Protein AF-A0A644V8X3-F1 (afdb_monomer_lite)

Secondary structure (DSSP, 8-state):
--HHHH--HHHHHHHHHHHHH---HHHHHHHHGGGGSS--SS-THHHHHHTT-SSHHHHHHHHHHHTTS--HHHHHHHHHHHHHT-HHHHHHHHHHH--GGGHHHHHHHHHT-S-B-HHHHHHHHHHHHHS--TT-HHHHHHHHHSB--HHHHHHHHHHHHHTT---HHHHHHHTT-SSHHHHHHHHHHHHHHT---

pLDDT: mean 94.87, std 5.74, range [56.19, 98.69]

Sequence (197 aa):
MKFAREASKEELIDLAKYIKTENNDYVKTHLLRIFRRVDYPLDIEYLMNLAHSNNHELREAAIEALGRFKDEQIHDLAMELLEAGDTDSGLTLLKENWKKSDDPLIRKVVTKSQRVPHYLQMDLRDIYSKHRSSACGEVIMHAYRNGECSFCRSEIVSAMGKNGVLTYEILLECQYDSYDETRKYANKSIKRRGLNQ

Foldseek 3Di:
DVCLVPPDLVRLQVLLVVLVVDPDLVVSLVSLLSLLRPANSDDLVVLVVQCPDPPPSSVQSSLSNQLVDADVVLLVVLVVCLVVLVLLSSLSNCLRHPDLVCLVSNLVNQLVDQAQEPSNLVSLLSNLVVDADLSCLNNLVSCLPRYDDLVSNLSSLVSCVVNVNNDLVNLVVQCPRPDPSSVVVSVVVCVVVVVDD

Organism: NCBI:txid1076179

InterPro domains:
  IPR011989 Armadillo-like helical [G3DSA:1.25.10.10] (2-196)
  IPR016024 Armadillo-type fold [SSF48371] (9-193)

Radius of gyration: 19.03 Å; chains: 1; bounding box: 42×36×55 Å

Structure (mmCIF, N/CA/C/O backbone):
data_AF-A0A644V8X3-F1
#
_entry.id   AF-A0A644V8X3-F1
#
loop_
_atom_site.group_PDB
_atom_site.id
_atom_site.type_symbol
_atom_site.label_atom_id
_atom_site.label_alt_id
_atom_site.label_comp_id
_atom_site.label_asym_id
_atom_site.label_entity_id
_atom_site.label_seq_id
_atom_site.pdbx_PDB_ins_code
_atom_site.Cartn_x
_atom_site.Cartn_y
_atom_site.Cartn_z
_atom_site.occupancy
_atom_site.B_iso_or_equiv
_atom_site.auth_seq_id
_atom_site.auth_comp_id
_atom_site.auth_asym_id
_atom_site.auth_atom_id
_atom_site.pdbx_PDB_model_num
ATOM 1 N N . MET A 1 1 ? 17.159 10.399 1.568 1.00 61.97 1 MET A N 1
ATOM 2 C CA . MET A 1 1 ? 17.082 10.848 0.161 1.00 61.97 1 MET A CA 1
ATOM 3 C C . MET A 1 1 ? 16.638 12.300 0.117 1.00 61.97 1 MET A C 1
ATOM 5 O O . MET A 1 1 ? 15.443 12.562 0.165 1.00 61.97 1 MET A O 1
ATOM 9 N N . LYS A 1 2 ? 17.614 13.215 0.121 1.00 83.75 2 LYS A N 1
ATOM 10 C CA . LYS A 1 2 ? 17.430 14.671 0.025 1.00 83.75 2 LYS A CA 1
ATOM 11 C C . LYS A 1 2 ? 16.968 15.078 -1.384 1.00 83.75 2 LYS A C 1
ATOM 13 O O . LYS A 1 2 ? 15.986 15.790 -1.508 1.00 83.75 2 LYS A O 1
ATOM 18 N N . PHE A 1 3 ? 17.564 14.455 -2.407 1.00 85.12 3 PHE A N 1
ATOM 19 C CA . PHE A 1 3 ? 17.250 14.663 -3.825 1.00 85.12 3 PHE A CA 1
ATOM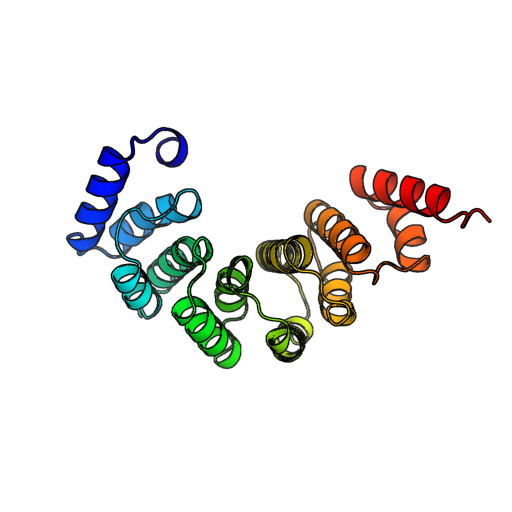 20 C C . PHE A 1 3 ? 15.751 14.602 -4.146 1.00 85.12 3 PHE A C 1
ATOM 22 O O . PHE A 1 3 ? 15.209 15.565 -4.659 1.00 85.12 3 PHE A O 1
ATOM 29 N N . ALA A 1 4 ? 15.047 13.538 -3.738 1.00 82.88 4 ALA A N 1
ATOM 30 C CA . ALA A 1 4 ? 13.609 13.400 -3.994 1.00 82.88 4 ALA A CA 1
ATOM 31 C C . ALA A 1 4 ? 12.767 14.599 -3.511 1.00 82.88 4 ALA A C 1
ATOM 33 O O . ALA A 1 4 ? 11.682 14.812 -4.017 1.00 82.88 4 ALA A O 1
ATOM 34 N N . ARG A 1 5 ? 13.218 15.353 -2.500 1.00 83.00 5 ARG A N 1
ATOM 35 C CA . ARG A 1 5 ? 12.464 16.483 -1.931 1.00 83.00 5 ARG A CA 1
ATOM 36 C C . ARG A 1 5 ? 12.838 17.836 -2.529 1.00 83.00 5 ARG A C 1
ATOM 38 O O . ARG A 1 5 ? 12.102 18.791 -2.319 1.00 83.00 5 ARG A O 1
ATOM 45 N N . GLU A 1 6 ? 13.990 17.922 -3.181 1.00 92.44 6 GLU A N 1
ATOM 46 C CA . GLU A 1 6 ? 14.597 19.188 -3.607 1.00 92.44 6 GLU A CA 1
ATOM 47 C C . GLU A 1 6 ? 14.773 19.278 -5.122 1.00 92.44 6 GLU A C 1
ATOM 49 O O . GLU A 1 6 ? 14.928 20.381 -5.634 1.00 92.44 6 GLU A O 1
ATOM 54 N N . ALA A 1 7 ? 14.740 18.141 -5.823 1.00 92.69 7 ALA A N 1
ATOM 55 C CA . ALA A 1 7 ? 14.912 18.090 -7.263 1.00 92.69 7 ALA A CA 1
ATOM 56 C C . ALA A 1 7 ? 13.814 18.882 -7.983 1.00 92.69 7 ALA A C 1
ATOM 58 O O . ALA A 1 7 ? 12.631 18.798 -7.630 1.00 92.69 7 ALA A O 1
ATOM 59 N N . SER A 1 8 ? 14.206 19.622 -9.016 1.00 95.44 8 SER A N 1
ATOM 60 C CA . SER A 1 8 ? 13.268 20.270 -9.923 1.00 95.44 8 SER A CA 1
ATOM 61 C C . SER A 1 8 ? 12.483 19.235 -10.732 1.00 95.44 8 SER A C 1
ATOM 63 O O . SER A 1 8 ? 12.843 18.057 -10.830 1.00 95.44 8 SER A O 1
ATOM 65 N N . LYS A 1 9 ? 11.392 19.678 -11.362 1.00 94.31 9 LYS A N 1
ATOM 66 C CA . LYS A 1 9 ? 10.613 18.817 -12.256 1.00 94.31 9 LYS A CA 1
ATOM 67 C C . LYS A 1 9 ? 11.470 18.319 -13.423 1.00 94.31 9 LYS A C 1
ATOM 69 O O . LYS A 1 9 ? 11.360 17.158 -13.805 1.00 94.31 9 LYS A O 1
ATOM 74 N N . GLU A 1 10 ? 12.325 19.180 -13.965 1.00 96.75 10 GLU A N 1
ATOM 75 C CA . GLU A 1 10 ? 13.249 18.861 -15.050 1.00 96.75 10 GLU A CA 1
ATOM 76 C C . GLU A 1 10 ? 14.267 17.797 -14.615 1.00 96.75 10 GLU A C 1
ATOM 78 O O . GLU A 1 10 ? 14.438 16.804 -15.317 1.00 96.75 10 GLU A O 1
ATOM 83 N N . GLU A 1 11 ? 14.852 17.925 -13.418 1.00 97.25 11 GLU A N 1
ATOM 84 C CA . GLU A 1 11 ? 15.786 16.932 -12.867 1.00 97.25 11 GLU A CA 1
ATOM 85 C C . GLU A 1 11 ? 15.118 15.566 -12.650 1.00 97.25 11 GLU A C 1
ATOM 87 O O . GLU A 1 11 ? 15.717 14.524 -12.925 1.00 97.25 11 GLU A O 1
ATOM 92 N N . LEU A 1 12 ? 13.861 15.547 -12.192 1.00 97.12 12 LEU A N 1
ATOM 93 C CA . LEU A 1 12 ? 13.090 14.309 -12.057 1.00 97.12 12 LEU A CA 1
ATOM 94 C C . LEU A 1 12 ? 12.785 13.676 -13.421 1.00 97.12 12 LEU A C 1
ATOM 96 O O . LEU A 1 12 ? 12.836 12.451 -13.547 1.00 97.12 12 LEU A O 1
ATOM 100 N N . ILE A 1 13 ? 12.476 14.486 -14.440 1.00 97.75 13 ILE A N 1
ATOM 101 C CA . ILE A 1 13 ? 12.258 14.014 -15.815 1.00 97.75 13 ILE A CA 1
ATOM 102 C C . ILE A 1 13 ? 13.542 13.406 -16.380 1.00 97.75 13 ILE A C 1
ATOM 104 O O . ILE A 1 13 ? 13.495 12.325 -16.969 1.00 97.75 13 ILE A O 1
ATOM 108 N N . ASP A 1 14 ? 14.682 14.065 -16.195 1.00 97.69 14 ASP A N 1
ATOM 109 C CA . ASP A 1 14 ? 15.968 13.584 -16.697 1.00 97.69 14 ASP A CA 1
ATOM 110 C C . ASP A 1 14 ? 16.399 12.297 -15.992 1.00 97.69 14 ASP A C 1
ATOM 112 O O . ASP A 1 14 ? 16.810 11.341 -16.653 1.00 97.69 14 ASP A O 1
ATOM 116 N N . LEU A 1 15 ? 16.188 12.206 -14.675 1.00 97.50 15 LEU A N 1
ATOM 117 C CA . LEU A 1 15 ? 16.357 10.962 -13.926 1.00 97.50 15 LEU A CA 1
ATOM 118 C C . LEU A 1 15 ? 15.455 9.847 -14.476 1.00 97.50 15 LEU A C 1
ATOM 120 O O . LEU A 1 15 ? 15.922 8.735 -14.721 1.00 97.50 15 LEU A O 1
ATOM 124 N N . ALA A 1 16 ? 14.167 10.126 -14.688 1.00 97.69 16 ALA A N 1
ATOM 125 C CA . ALA A 1 16 ? 13.218 9.140 -15.195 1.00 97.69 16 ALA A CA 1
ATOM 126 C C . ALA A 1 16 ? 13.597 8.638 -16.598 1.00 97.69 16 ALA A C 1
ATOM 128 O O . ALA A 1 16 ? 13.492 7.439 -16.865 1.00 97.69 16 ALA A O 1
ATOM 129 N N . LYS A 1 17 ? 14.092 9.524 -17.474 1.00 98.00 17 LYS A N 1
ATOM 130 C CA . LYS A 1 17 ? 14.638 9.158 -18.790 1.00 98.00 17 LYS A CA 1
ATOM 131 C C . LYS A 1 17 ? 15.899 8.305 -18.658 1.00 98.00 17 LYS A C 1
ATOM 133 O O . LYS A 1 17 ? 15.993 7.282 -19.329 1.00 98.00 17 LYS A O 1
ATOM 138 N N . TYR A 1 18 ? 16.824 8.682 -17.773 1.00 97.75 18 TYR A N 1
ATOM 139 C CA . TYR A 1 18 ? 18.056 7.928 -17.534 1.00 97.75 18 TYR A CA 1
ATOM 140 C C . TYR A 1 18 ? 17.764 6.489 -17.079 1.00 97.75 18 TYR A C 1
ATOM 142 O O . TYR A 1 18 ? 18.347 5.541 -17.602 1.00 97.75 18 TYR A O 1
ATOM 150 N N . ILE A 1 19 ? 16.795 6.300 -16.176 1.00 97.31 19 ILE A N 1
ATOM 151 C CA . ILE A 1 19 ? 16.368 4.972 -15.699 1.00 97.31 19 ILE A CA 1
ATOM 152 C C . ILE A 1 19 ? 15.919 4.060 -16.852 1.00 97.31 19 ILE A C 1
ATOM 154 O O . ILE A 1 19 ? 16.156 2.854 -16.788 1.00 97.31 19 ILE A O 1
ATOM 158 N N . LYS A 1 20 ? 15.283 4.602 -17.903 1.00 96.56 20 LYS A N 1
ATOM 159 C CA . LYS A 1 20 ? 14.845 3.813 -19.072 1.00 96.56 20 LYS A CA 1
ATOM 160 C C . LYS A 1 20 ? 16.012 3.295 -19.913 1.00 96.56 20 LYS A C 1
ATOM 162 O O . LYS A 1 20 ? 15.863 2.282 -20.586 1.00 96.56 20 LYS A O 1
ATOM 167 N N . THR A 1 21 ? 17.147 3.989 -19.885 1.00 96.00 21 THR A N 1
ATOM 168 C CA . THR A 1 21 ? 18.363 3.615 -20.623 1.00 96.00 21 THR A CA 1
ATOM 169 C C . THR A 1 21 ? 19.377 2.842 -19.778 1.00 96.00 21 THR A C 1
ATOM 171 O O . THR A 1 21 ? 20.329 2.289 -20.322 1.00 96.00 21 THR A O 1
ATOM 174 N N . GLU A 1 22 ? 19.190 2.801 -18.457 1.00 97.12 22 GLU A N 1
ATOM 175 C CA . GLU A 1 22 ? 20.038 2.044 -17.539 1.00 97.12 22 GLU A CA 1
ATOM 176 C C . GLU A 1 22 ? 19.795 0.535 -17.702 1.00 97.12 22 GLU A C 1
ATOM 178 O O . GLU A 1 22 ? 18.661 0.059 -17.638 1.00 97.12 22 GLU A O 1
ATOM 183 N N . ASN A 1 23 ? 20.866 -0.235 -17.884 1.00 95.12 23 ASN A N 1
ATOM 184 C CA . ASN A 1 23 ? 20.790 -1.685 -18.089 1.00 95.12 23 ASN A CA 1
ATOM 185 C C . ASN A 1 23 ? 21.134 -2.475 -16.824 1.00 95.12 23 ASN A C 1
ATOM 187 O O . ASN A 1 23 ? 20.801 -3.653 -16.725 1.00 95.12 23 ASN A O 1
ATOM 191 N N . ASN A 1 24 ? 21.791 -1.847 -15.851 1.00 97.12 24 ASN A N 1
ATOM 192 C CA . ASN A 1 24 ? 22.093 -2.476 -14.581 1.00 97.12 24 ASN A CA 1
ATOM 193 C C . ASN A 1 24 ? 20.881 -2.375 -13.645 1.00 97.12 24 ASN A C 1
ATOM 195 O O . ASN A 1 24 ? 20.580 -1.302 -13.119 1.00 97.12 24 ASN A O 1
ATOM 199 N N . ASP A 1 25 ? 20.216 -3.503 -13.397 1.00 96.62 25 ASP A N 1
ATOM 200 C CA . ASP A 1 25 ? 19.044 -3.556 -12.521 1.00 96.62 25 ASP A CA 1
ATOM 201 C C . ASP A 1 25 ? 19.316 -3.025 -11.113 1.00 96.62 25 ASP A C 1
ATOM 203 O O . ASP A 1 25 ? 18.466 -2.346 -10.550 1.00 96.62 25 ASP A O 1
ATOM 207 N N . TYR A 1 26 ? 20.500 -3.270 -10.544 1.00 97.06 26 TYR A N 1
ATOM 208 C CA . TYR A 1 26 ? 20.842 -2.743 -9.224 1.00 97.06 26 TYR A CA 1
ATOM 209 C C . TYR A 1 26 ? 20.835 -1.211 -9.232 1.00 97.06 26 TYR A C 1
ATOM 211 O O . TYR A 1 26 ? 20.217 -0.588 -8.365 1.00 97.06 26 TYR A O 1
ATOM 219 N N . VAL A 1 27 ? 21.468 -0.586 -10.230 1.00 97.56 27 VAL A N 1
ATOM 220 C CA . VAL A 1 27 ? 21.469 0.880 -10.373 1.00 97.56 27 VAL A CA 1
ATOM 221 C C . VAL A 1 27 ? 20.046 1.382 -10.615 1.00 97.56 27 VAL A C 1
ATOM 223 O O . VAL A 1 27 ? 19.585 2.290 -9.922 1.00 97.56 27 VAL A O 1
ATOM 226 N N . LYS A 1 28 ? 19.315 0.734 -11.526 1.00 97.12 28 LYS A N 1
ATOM 227 C CA . LYS A 1 28 ? 17.924 1.056 -11.859 1.00 97.12 28 LYS A CA 1
ATOM 228 C C . LYS A 1 28 ? 17.022 1.044 -10.625 1.00 97.12 28 LYS A C 1
ATOM 230 O O . LYS A 1 28 ? 16.330 2.029 -10.387 1.00 97.12 28 LYS A O 1
ATOM 235 N N . THR A 1 29 ? 17.090 0.001 -9.800 1.00 97.62 29 THR A N 1
ATOM 236 C CA . THR A 1 29 ? 16.353 -0.122 -8.533 1.00 97.62 29 THR A CA 1
ATOM 237 C C . THR A 1 29 ? 16.626 1.056 -7.602 1.00 97.62 29 THR A C 1
ATOM 239 O O . THR A 1 29 ? 15.700 1.663 -7.062 1.00 97.62 29 THR A O 1
ATOM 242 N N . HIS A 1 30 ? 17.897 1.421 -7.414 1.00 96.25 30 HIS A N 1
ATOM 243 C CA . HIS A 1 30 ? 18.276 2.501 -6.499 1.00 96.25 30 HIS A CA 1
ATOM 244 C C . HIS A 1 30 ? 17.772 3.867 -6.964 1.00 96.25 30 HIS A C 1
ATOM 246 O O . HIS A 1 30 ? 17.325 4.670 -6.140 1.00 96.25 30 HIS A O 1
ATOM 252 N N . LEU A 1 31 ? 17.817 4.112 -8.271 1.00 96.62 31 LEU A N 1
ATOM 253 C CA . LEU A 1 31 ? 17.273 5.321 -8.875 1.00 96.62 31 LEU A CA 1
ATOM 254 C C . LEU A 1 31 ? 15.743 5.336 -8.794 1.00 96.62 31 LEU A C 1
ATOM 256 O O . LEU A 1 31 ? 15.158 6.354 -8.434 1.00 96.62 31 LEU A O 1
ATOM 260 N N . LEU A 1 32 ? 15.091 4.198 -9.039 1.00 96.88 32 LEU A N 1
ATOM 261 C CA . LEU A 1 32 ? 13.636 4.087 -9.029 1.00 96.88 32 LEU A CA 1
ATOM 262 C C . LEU A 1 32 ? 13.033 4.319 -7.635 1.00 96.88 32 LEU A C 1
ATOM 264 O O . LEU A 1 32 ? 12.011 4.990 -7.513 1.00 96.88 32 LEU A O 1
ATOM 268 N N . ARG A 1 33 ? 13.726 3.900 -6.564 1.00 95.88 33 ARG A N 1
ATOM 269 C CA . ARG A 1 33 ? 13.345 4.158 -5.156 1.00 95.88 33 ARG A CA 1
ATOM 270 C C . ARG A 1 33 ? 13.215 5.646 -4.797 1.00 95.88 33 ARG A C 1
ATOM 272 O O . ARG A 1 33 ? 12.677 5.973 -3.736 1.00 95.88 33 ARG A O 1
ATOM 279 N N . ILE A 1 34 ? 13.697 6.568 -5.633 1.00 96.12 34 ILE A N 1
ATOM 280 C CA . ILE A 1 34 ? 13.434 8.009 -5.483 1.00 96.12 34 ILE A CA 1
ATOM 281 C C . ILE A 1 34 ? 11.930 8.285 -5.627 1.00 96.12 34 ILE A C 1
ATOM 283 O O . ILE A 1 34 ? 11.361 9.028 -4.820 1.00 96.12 34 ILE A O 1
ATOM 287 N N . PHE A 1 35 ? 11.273 7.607 -6.569 1.00 96.75 35 PHE A N 1
ATOM 288 C CA . PHE A 1 35 ? 9.867 7.800 -6.921 1.00 96.75 35 PHE A CA 1
ATOM 289 C C . PHE A 1 35 ? 8.873 7.154 -5.951 1.00 96.75 35 PHE A C 1
ATOM 291 O O . PHE A 1 35 ? 7.674 7.342 -6.085 1.00 96.75 35 PHE A O 1
ATOM 298 N N . ARG A 1 36 ? 9.326 6.504 -4.872 1.00 92.88 36 ARG A N 1
ATOM 299 C CA . ARG A 1 36 ? 8.423 6.171 -3.750 1.00 92.88 36 ARG A CA 1
ATOM 300 C C . ARG A 1 36 ? 7.942 7.421 -2.994 1.00 92.88 36 ARG A C 1
ATOM 302 O O . ARG A 1 36 ? 6.963 7.383 -2.251 1.00 92.88 36 ARG A O 1
ATOM 309 N N . ARG A 1 37 ? 8.673 8.541 -3.108 1.00 91.88 37 ARG A N 1
ATOM 310 C CA . ARG A 1 37 ? 8.410 9.791 -2.361 1.00 91.88 37 ARG A CA 1
ATOM 311 C C . ARG A 1 37 ? 7.864 10.925 -3.219 1.00 91.88 37 ARG A C 1
ATOM 313 O O . ARG A 1 37 ? 7.317 11.868 -2.654 1.00 91.88 37 ARG A O 1
ATOM 320 N N . VAL A 1 38 ? 8.038 10.835 -4.529 1.00 94.94 38 VAL A N 1
ATOM 321 C CA . VAL A 1 38 ? 7.604 11.824 -5.515 1.00 94.94 38 VAL A CA 1
ATOM 322 C C . VAL A 1 38 ? 7.069 11.110 -6.733 1.00 94.94 38 VAL A C 1
ATOM 324 O O . VAL A 1 38 ? 7.510 10.007 -7.034 1.00 94.94 38 VAL A O 1
ATOM 327 N N . ASP A 1 39 ? 6.124 11.734 -7.418 1.00 95.31 39 ASP A N 1
ATOM 328 C CA . ASP A 1 39 ? 5.467 11.103 -8.554 1.00 95.31 39 ASP A CA 1
ATOM 329 C C . ASP A 1 39 ? 6.468 10.910 -9.697 1.00 95.31 39 ASP A C 1
ATOM 331 O O . ASP A 1 39 ? 7.273 11.795 -10.005 1.00 95.31 39 ASP A O 1
ATOM 335 N N . TYR A 1 40 ? 6.433 9.728 -10.309 1.00 96.69 40 TYR A N 1
ATOM 336 C CA . TYR A 1 40 ? 7.172 9.450 -11.532 1.00 96.69 40 TYR A CA 1
ATOM 337 C C . TYR A 1 40 ? 6.674 10.380 -12.653 1.00 96.69 40 TYR A C 1
ATOM 339 O O . TYR A 1 40 ? 5.483 10.390 -12.950 1.00 96.69 40 TYR A O 1
ATOM 347 N N . PRO A 1 41 ? 7.541 11.205 -13.263 1.00 96.56 41 PRO A N 1
ATOM 348 C CA . PRO A 1 41 ? 7.099 12.306 -14.118 1.00 96.56 41 PRO A CA 1
ATOM 349 C C . PRO A 1 41 ? 6.840 11.893 -15.573 1.00 96.56 41 PRO A C 1
ATOM 351 O O . PRO A 1 41 ? 6.534 12.753 -16.399 1.00 96.56 41 PRO A O 1
ATOM 354 N N . LEU A 1 42 ? 7.017 10.611 -15.902 1.00 96.38 42 LEU A N 1
ATOM 355 C CA . LEU A 1 42 ? 6.714 10.040 -17.213 1.00 96.38 42 LEU A CA 1
ATOM 356 C C . LEU A 1 42 ? 5.502 9.105 -17.106 1.00 96.38 42 LEU A C 1
ATOM 358 O O . LEU A 1 42 ? 4.955 8.900 -16.027 1.00 96.38 42 LEU A O 1
ATOM 362 N N . ASP A 1 43 ? 5.106 8.533 -18.238 1.00 94.31 43 ASP A N 1
ATOM 363 C CA . ASP A 1 43 ? 4.024 7.555 -18.302 1.00 94.31 43 ASP A CA 1
ATOM 364 C C . ASP A 1 43 ? 4.308 6.290 -17.460 1.00 94.31 43 ASP A C 1
ATOM 366 O O . ASP A 1 43 ? 5.455 5.830 -17.367 1.00 94.31 43 ASP A O 1
ATOM 370 N N . ILE A 1 44 ? 3.257 5.738 -16.844 1.00 96.31 44 ILE A N 1
ATOM 371 C CA . ILE A 1 44 ? 3.343 4.610 -15.908 1.00 96.31 44 ILE A CA 1
ATOM 372 C C . ILE A 1 44 ? 3.584 3.258 -16.591 1.00 96.31 44 ILE A C 1
ATOM 374 O O . ILE A 1 44 ? 4.005 2.327 -15.911 1.00 96.31 44 ILE A O 1
ATOM 378 N N . GLU A 1 45 ? 3.396 3.122 -17.906 1.00 97.00 45 GLU A N 1
ATOM 379 C CA . GLU A 1 45 ? 3.547 1.857 -18.642 1.00 97.00 45 GLU A CA 1
ATOM 380 C C . GLU A 1 45 ? 4.950 1.256 -18.467 1.00 97.00 45 GLU A C 1
ATOM 382 O O . GLU A 1 45 ? 5.126 0.044 -18.326 1.00 97.00 45 GLU A O 1
ATOM 387 N N . TYR A 1 46 ? 5.982 2.102 -18.392 1.00 96.81 46 TYR A N 1
ATOM 388 C CA . TYR A 1 46 ? 7.333 1.628 -18.092 1.00 96.81 46 TYR A CA 1
ATOM 389 C C . TYR A 1 46 ? 7.426 1.011 -16.689 1.00 96.81 46 TYR A C 1
ATOM 391 O O . TYR A 1 46 ? 8.057 -0.030 -16.518 1.00 96.81 46 TYR A O 1
ATOM 399 N N . LEU A 1 47 ? 6.772 1.614 -15.693 1.00 98.25 47 LEU A N 1
ATOM 400 C CA . LEU A 1 47 ? 6.723 1.072 -14.336 1.00 98.25 47 LEU A CA 1
ATOM 401 C C . LEU A 1 47 ? 5.894 -0.213 -14.272 1.00 98.25 47 LEU A C 1
ATOM 403 O O . LEU A 1 47 ? 6.319 -1.157 -13.613 1.00 98.25 47 LEU A O 1
ATOM 407 N N . MET A 1 48 ? 4.769 -0.278 -14.990 1.00 98.25 48 MET A N 1
ATOM 408 C CA . MET A 1 48 ? 3.939 -1.483 -15.100 1.00 98.25 48 MET A CA 1
ATOM 409 C C . MET A 1 48 ? 4.749 -2.663 -15.643 1.00 98.25 48 MET A C 1
ATOM 411 O O . MET A 1 48 ? 4.699 -3.760 -15.093 1.00 98.25 48 MET A O 1
ATOM 415 N N . ASN A 1 49 ? 5.582 -2.436 -16.661 1.00 97.25 49 ASN A N 1
ATOM 416 C CA . ASN A 1 49 ? 6.490 -3.465 -17.169 1.00 97.25 49 ASN A CA 1
ATOM 417 C C . ASN A 1 49 ? 7.523 -3.902 -16.116 1.00 97.25 49 ASN A C 1
ATOM 419 O O . ASN A 1 49 ? 7.768 -5.095 -15.938 1.00 97.25 49 ASN A O 1
ATOM 423 N N . LEU A 1 50 ? 8.113 -2.955 -15.379 1.00 97.75 50 LEU A N 1
ATOM 424 C CA . LEU A 1 50 ? 9.073 -3.272 -14.316 1.00 97.75 50 LEU A CA 1
ATOM 425 C C . LEU A 1 50 ? 8.436 -3.997 -13.123 1.00 97.75 50 LEU A C 1
ATOM 427 O O . LEU A 1 50 ? 9.114 -4.798 -12.479 1.00 97.75 50 LEU A O 1
ATOM 431 N N . ALA A 1 51 ? 7.147 -3.780 -12.859 1.00 97.88 51 ALA A N 1
ATOM 432 C CA . ALA A 1 51 ? 6.399 -4.499 -11.831 1.00 97.88 51 ALA A CA 1
ATOM 433 C C . ALA A 1 51 ? 6.236 -6.004 -12.137 1.00 97.88 51 ALA A C 1
ATOM 435 O O . ALA A 1 51 ? 5.916 -6.777 -11.242 1.00 97.88 51 ALA A O 1
ATOM 436 N N . HIS A 1 52 ? 6.544 -6.444 -13.360 1.00 96.31 52 HIS A N 1
ATOM 437 C CA . HIS A 1 52 ? 6.608 -7.860 -13.743 1.00 96.31 52 HIS A CA 1
ATOM 438 C C . HIS A 1 52 ? 8.049 -8.388 -13.837 1.00 96.31 52 HIS A C 1
ATOM 440 O O . HIS A 1 52 ? 8.288 -9.489 -14.332 1.00 96.31 52 HIS A O 1
ATOM 446 N N . SER A 1 53 ? 9.042 -7.614 -13.386 1.00 96.44 53 SER A N 1
ATOM 447 C CA . SER A 1 53 ? 10.440 -8.039 -13.431 1.00 96.44 53 SER A CA 1
ATOM 448 C C . SER A 1 53 ? 10.684 -9.285 -12.576 1.00 96.44 53 SER A C 1
ATOM 450 O O . SER A 1 53 ? 10.199 -9.399 -11.448 1.00 96.44 53 SER A O 1
ATOM 452 N N . ASN A 1 54 ? 11.529 -10.189 -13.081 1.00 95.19 54 ASN A N 1
ATOM 453 C CA . ASN A 1 54 ? 12.053 -11.320 -12.309 1.00 95.19 54 ASN A CA 1
ATOM 454 C C . ASN A 1 54 ? 13.003 -10.868 -11.187 1.00 95.19 54 ASN A C 1
ATOM 456 O O . ASN A 1 54 ? 13.232 -11.607 -10.230 1.00 95.19 54 ASN A O 1
ATOM 460 N N . ASN A 1 55 ? 13.547 -9.652 -11.282 1.00 96.88 55 ASN A N 1
ATOM 461 C CA . ASN A 1 55 ? 14.335 -9.054 -10.218 1.00 96.88 55 ASN A CA 1
ATOM 462 C C . ASN A 1 55 ? 13.401 -8.488 -9.140 1.00 96.88 55 ASN A C 1
ATOM 464 O O . ASN A 1 55 ? 12.738 -7.474 -9.354 1.00 96.88 55 ASN A O 1
ATOM 468 N N . HIS A 1 56 ? 13.378 -9.150 -7.981 1.00 95.88 56 HIS A N 1
ATOM 469 C CA . HIS A 1 56 ? 12.507 -8.805 -6.857 1.00 95.88 56 HIS A CA 1
ATOM 470 C C . HIS A 1 56 ? 12.639 -7.343 -6.427 1.00 95.88 56 HIS A C 1
ATOM 472 O O . HIS A 1 56 ? 11.635 -6.649 -6.327 1.00 95.88 56 HIS A O 1
ATOM 478 N N . GLU A 1 57 ? 13.863 -6.845 -6.227 1.00 97.00 57 GLU A N 1
ATOM 479 C CA . GLU A 1 57 ? 14.048 -5.477 -5.734 1.00 97.00 57 GLU A CA 1
ATOM 480 C C . GLU A 1 57 ? 13.618 -4.425 -6.762 1.00 97.00 57 GLU A C 1
ATOM 482 O O . GLU A 1 57 ? 13.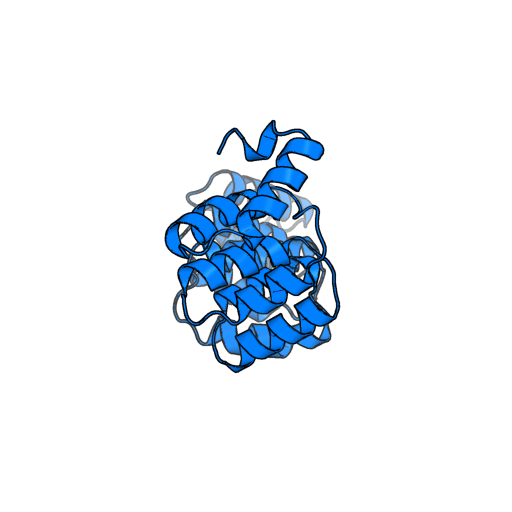121 -3.360 -6.396 1.00 97.00 57 GLU A O 1
ATOM 487 N N . LEU A 1 58 ? 13.823 -4.712 -8.052 1.00 97.94 58 LEU A N 1
ATOM 488 C CA . LEU A 1 58 ? 13.396 -3.825 -9.132 1.00 97.94 58 LEU A CA 1
ATOM 489 C C . LEU A 1 58 ? 11.871 -3.793 -9.245 1.00 97.94 58 LEU A C 1
ATOM 491 O O . LEU A 1 58 ? 11.292 -2.715 -9.385 1.00 97.94 58 LEU A O 1
ATOM 495 N N . ARG A 1 59 ? 11.239 -4.966 -9.138 1.00 98.00 59 ARG A N 1
ATOM 496 C CA . ARG A 1 59 ? 9.786 -5.105 -9.087 1.00 98.00 59 ARG A CA 1
ATOM 497 C C . ARG A 1 59 ? 9.200 -4.325 -7.912 1.00 98.00 59 ARG A C 1
ATOM 499 O O . ARG A 1 59 ? 8.331 -3.488 -8.127 1.00 98.00 59 ARG A O 1
ATOM 506 N N . GLU A 1 60 ? 9.718 -4.522 -6.702 1.00 97.06 60 GLU A N 1
ATOM 507 C CA . GLU A 1 60 ? 9.282 -3.778 -5.514 1.00 97.06 60 GLU A CA 1
ATOM 508 C C . GLU A 1 60 ? 9.440 -2.265 -5.693 1.00 97.06 60 GLU A C 1
ATOM 510 O O . GLU A 1 60 ? 8.516 -1.510 -5.405 1.00 97.06 60 GLU A O 1
ATOM 515 N N . ALA A 1 61 ? 10.579 -1.798 -6.216 1.00 97.62 61 ALA A N 1
ATOM 516 C CA . ALA A 1 61 ? 10.795 -0.370 -6.444 1.00 97.62 61 ALA A CA 1
ATOM 517 C C . ALA A 1 61 ? 9.801 0.224 -7.459 1.00 97.62 61 ALA A C 1
ATOM 519 O O . ALA A 1 61 ? 9.382 1.373 -7.306 1.00 97.62 61 ALA A O 1
ATOM 520 N N . ALA A 1 62 ? 9.408 -0.546 -8.479 1.00 98.38 62 ALA A N 1
ATOM 521 C CA . ALA A 1 62 ? 8.381 -0.139 -9.433 1.00 98.38 62 ALA A CA 1
ATOM 522 C C . ALA A 1 62 ? 6.993 -0.087 -8.782 1.00 98.38 62 ALA A C 1
ATOM 524 O O . ALA A 1 62 ? 6.275 0.893 -8.965 1.00 98.38 62 ALA A O 1
ATOM 525 N N . ILE A 1 63 ? 6.652 -1.086 -7.969 1.00 98.38 63 ILE A N 1
ATOM 526 C CA . ILE A 1 63 ? 5.389 -1.165 -7.224 1.00 98.38 63 ILE A CA 1
ATOM 527 C C . ILE A 1 63 ? 5.266 -0.013 -6.217 1.00 98.38 63 ILE A C 1
ATOM 529 O O . ILE A 1 63 ? 4.230 0.648 -6.160 1.00 98.38 63 ILE A O 1
ATOM 533 N N . GLU A 1 64 ? 6.335 0.313 -5.482 1.00 96.94 64 GLU A N 1
ATOM 534 C CA . GLU A 1 64 ? 6.368 1.473 -4.580 1.00 96.94 64 GLU A CA 1
ATOM 535 C C . GLU A 1 64 ? 6.122 2.799 -5.321 1.00 96.94 64 GLU A C 1
ATOM 537 O O . GLU A 1 64 ? 5.458 3.692 -4.787 1.00 96.94 64 GLU A O 1
ATOM 542 N N . ALA A 1 65 ? 6.664 2.946 -6.535 1.00 97.75 65 ALA A N 1
ATOM 543 C CA . ALA A 1 65 ? 6.450 4.130 -7.364 1.00 97.75 65 ALA A CA 1
ATOM 544 C C . ALA A 1 65 ? 5.017 4.182 -7.926 1.00 97.75 65 ALA A C 1
ATOM 546 O O . ALA A 1 65 ? 4.379 5.234 -7.875 1.00 97.75 65 ALA A O 1
ATOM 547 N N . LEU A 1 66 ? 4.493 3.048 -8.406 1.00 98.38 66 LEU A N 1
ATOM 548 C CA . LEU A 1 66 ? 3.122 2.906 -8.911 1.00 98.38 66 LEU A CA 1
ATOM 549 C C . LEU A 1 66 ? 2.071 3.175 -7.833 1.00 98.38 66 LEU A C 1
ATOM 551 O O . LEU A 1 66 ? 1.069 3.823 -8.114 1.00 98.38 66 LEU A O 1
ATOM 555 N N . GLY A 1 67 ? 2.313 2.762 -6.585 1.00 96.75 67 GLY A N 1
ATOM 556 C CA . GLY A 1 67 ? 1.373 2.922 -5.467 1.00 96.75 67 GLY A CA 1
ATOM 557 C C . GLY A 1 67 ? 1.031 4.372 -5.092 1.00 96.75 67 GLY A C 1
ATOM 558 O O . GLY A 1 67 ? 0.266 4.596 -4.156 1.00 96.75 67 GLY A O 1
ATOM 559 N N . ARG A 1 68 ? 1.603 5.362 -5.789 1.00 95.19 68 ARG A N 1
ATOM 560 C CA . ARG A 1 68 ? 1.277 6.791 -5.674 1.00 95.19 68 ARG A CA 1
ATOM 561 C C . ARG A 1 68 ? 0.215 7.260 -6.668 1.00 95.19 68 ARG A C 1
ATOM 563 O O . ARG A 1 68 ? -0.309 8.361 -6.513 1.00 95.19 68 ARG A O 1
ATOM 570 N N . PHE A 1 69 ? -0.069 6.463 -7.691 1.00 97.06 69 PHE A N 1
ATOM 571 C CA . PHE A 1 69 ? -0.971 6.816 -8.776 1.00 97.06 69 PHE A CA 1
ATOM 572 C C . PHE A 1 69 ? -2.325 6.146 -8.598 1.00 97.06 69 PHE A C 1
ATOM 574 O O . PHE A 1 69 ? -2.420 5.022 -8.102 1.00 97.06 69 PHE A O 1
ATOM 581 N N . LYS A 1 70 ? -3.370 6.844 -9.045 1.00 96.69 70 LYS A N 1
ATOM 582 C CA . LYS A 1 70 ? -4.710 6.287 -9.178 1.00 96.69 70 LYS A CA 1
ATOM 583 C C . LYS A 1 70 ? -4.957 5.918 -10.637 1.00 96.69 70 LYS A C 1
ATOM 585 O O . LYS A 1 70 ? -5.109 6.819 -11.458 1.00 96.69 70 LYS A O 1
ATOM 590 N N . ASP A 1 71 ? -5.006 4.627 -10.933 1.00 97.69 71 ASP A N 1
ATOM 591 C CA . ASP A 1 71 ? -5.223 4.081 -12.272 1.00 97.69 71 ASP A CA 1
ATOM 592 C C . ASP A 1 71 ? -5.868 2.687 -12.186 1.00 97.69 71 ASP A C 1
ATOM 594 O O . ASP A 1 71 ? -5.547 1.894 -11.300 1.00 97.69 71 ASP A O 1
ATOM 598 N N . GLU A 1 72 ? -6.777 2.380 -13.110 1.00 97.94 72 GLU A N 1
ATOM 599 C CA . GLU A 1 72 ? -7.474 1.090 -13.140 1.00 97.94 72 GLU A CA 1
ATOM 600 C C . GLU A 1 72 ? -6.513 -0.077 -13.416 1.00 97.94 72 GLU A C 1
ATOM 602 O O . GLU A 1 72 ? -6.634 -1.122 -12.786 1.00 97.94 72 GLU A O 1
ATOM 607 N N . GLN A 1 73 ? -5.488 0.117 -14.253 1.00 98.12 73 GLN A N 1
ATOM 608 C CA . GLN A 1 73 ? -4.482 -0.917 -14.523 1.00 98.12 73 GLN A CA 1
ATOM 609 C C . GLN A 1 73 ? -3.663 -1.257 -13.270 1.00 98.12 73 GLN A C 1
ATOM 611 O O . GLN A 1 73 ? -3.223 -2.391 -13.090 1.00 98.12 73 GLN A O 1
ATOM 616 N N . ILE A 1 74 ? -3.465 -0.277 -12.382 1.00 98.62 74 ILE A N 1
ATOM 617 C CA . ILE A 1 74 ? -2.779 -0.480 -11.101 1.00 98.62 74 ILE A CA 1
ATOM 618 C C . ILE A 1 74 ? -3.676 -1.255 -10.129 1.00 98.62 74 ILE A C 1
ATOM 620 O O . ILE A 1 74 ? -3.170 -2.070 -9.357 1.00 98.62 74 ILE A O 1
ATOM 624 N N . HIS A 1 75 ? -4.997 -1.033 -10.163 1.00 98.62 75 HIS A N 1
ATOM 625 C CA . HIS A 1 75 ? -5.951 -1.865 -9.419 1.00 98.62 75 HIS A CA 1
ATOM 626 C C . HIS A 1 75 ? -5.915 -3.319 -9.897 1.00 98.62 75 HIS A C 1
ATOM 628 O O . HIS A 1 75 ? -5.791 -4.215 -9.064 1.00 98.62 75 HIS A O 1
ATOM 634 N N . ASP A 1 76 ? -5.945 -3.547 -11.211 1.00 98.44 76 ASP A N 1
ATOM 635 C CA . ASP A 1 76 ? -5.891 -4.893 -11.790 1.00 98.44 76 ASP A CA 1
ATOM 636 C C . ASP A 1 76 ? -4.600 -5.626 -11.388 1.00 98.44 76 ASP A C 1
ATOM 638 O O . ASP A 1 76 ? -4.651 -6.756 -10.897 1.00 98.44 76 ASP A O 1
ATOM 642 N N . LEU A 1 77 ? -3.449 -4.947 -11.479 1.00 98.62 77 LEU A N 1
ATOM 643 C CA . LEU A 1 77 ? -2.165 -5.477 -11.006 1.00 98.62 77 LEU A CA 1
ATOM 644 C C . LEU A 1 77 ? -2.189 -5.786 -9.502 1.00 98.62 77 LEU A C 1
ATOM 646 O O . LEU A 1 77 ? -1.637 -6.792 -9.057 1.00 98.62 77 LEU A O 1
ATOM 650 N N . ALA A 1 78 ? -2.837 -4.944 -8.695 1.00 98.69 78 ALA A N 1
ATOM 651 C CA . ALA A 1 78 ? -2.983 -5.204 -7.269 1.00 98.69 78 ALA A CA 1
ATOM 652 C C . ALA A 1 78 ? -3.762 -6.500 -7.011 1.00 98.69 78 ALA A C 1
ATOM 654 O O . ALA A 1 78 ? -3.360 -7.287 -6.155 1.00 98.69 78 ALA A O 1
ATOM 655 N N . MET A 1 79 ? -4.851 -6.738 -7.750 1.00 98.56 79 MET A N 1
ATOM 656 C CA . MET A 1 79 ? -5.629 -7.975 -7.633 1.00 98.56 79 MET A CA 1
ATOM 657 C C . MET A 1 79 ? -4.797 -9.197 -8.019 1.00 98.56 79 MET A C 1
ATOM 659 O O . MET A 1 79 ? -4.763 -10.158 -7.251 1.00 98.56 79 MET A O 1
ATOM 663 N N . GLU A 1 80 ? -4.074 -9.134 -9.141 1.00 97.94 80 GLU A N 1
ATOM 664 C CA . GLU A 1 80 ? -3.181 -10.210 -9.590 1.00 97.94 80 GLU A CA 1
ATOM 665 C C . GLU A 1 80 ? -2.161 -10.587 -8.503 1.00 97.94 80 GLU A C 1
ATOM 667 O O . GLU A 1 80 ? -2.019 -11.760 -8.149 1.00 97.94 80 GLU A O 1
ATOM 672 N N . LEU A 1 81 ? -1.499 -9.588 -7.912 1.00 98.00 81 LEU A N 1
ATOM 673 C CA . LEU A 1 81 ? -0.501 -9.794 -6.860 1.00 98.00 81 LEU A CA 1
ATOM 674 C C . LEU A 1 81 ? -1.113 -10.420 -5.599 1.00 98.00 81 LEU A C 1
ATOM 676 O O . LEU A 1 81 ? -0.560 -11.377 -5.052 1.00 98.00 81 LEU A O 1
ATOM 680 N N . LEU A 1 82 ? -2.280 -9.938 -5.158 1.00 97.56 82 LEU A N 1
ATOM 681 C CA . LEU A 1 82 ? -2.978 -10.502 -3.998 1.00 97.56 82 LEU A CA 1
ATOM 682 C C . LEU A 1 82 ? -3.404 -11.957 -4.229 1.00 97.56 82 LEU A C 1
ATOM 684 O O . LEU A 1 82 ? -3.299 -12.782 -3.316 1.00 97.56 82 LEU A O 1
ATOM 688 N N . GLU A 1 83 ? -3.872 -12.288 -5.431 1.00 96.50 83 GLU A N 1
ATOM 689 C CA . GLU A 1 83 ? -4.257 -13.651 -5.804 1.00 96.50 83 GLU A CA 1
ATOM 690 C C . GLU A 1 83 ? -3.050 -14.590 -5.903 1.00 96.50 83 GLU A C 1
ATOM 692 O O . GLU A 1 83 ? -3.130 -15.740 -5.458 1.00 96.50 83 GLU A O 1
ATOM 697 N N . ALA A 1 84 ? -1.913 -14.084 -6.387 1.00 95.50 84 ALA A N 1
ATOM 698 C CA . ALA A 1 84 ? -0.633 -14.790 -6.406 1.00 95.50 84 ALA A CA 1
ATOM 699 C C . ALA A 1 84 ? -0.000 -14.951 -5.007 1.00 95.50 84 ALA A C 1
ATOM 701 O O . ALA A 1 84 ? 0.944 -15.725 -4.834 1.00 95.50 84 ALA A O 1
ATOM 702 N N . GLY A 1 85 ? -0.532 -14.262 -3.993 1.00 94.31 85 GLY A N 1
ATOM 703 C CA . GLY A 1 85 ? -0.065 -14.320 -2.608 1.00 94.31 85 GLY A CA 1
ATOM 704 C C . GLY A 1 85 ? 0.979 -13.263 -2.238 1.00 94.31 85 GLY A C 1
ATOM 705 O O . GLY A 1 85 ? 1.427 -13.254 -1.090 1.00 94.31 85 GLY A O 1
ATOM 706 N N . ASP A 1 86 ? 1.318 -12.348 -3.147 1.00 95.06 86 ASP A N 1
ATOM 707 C CA . ASP A 1 86 ? 2.134 -11.164 -2.867 1.00 95.06 86 ASP A CA 1
ATOM 708 C C . ASP A 1 86 ? 1.265 -10.080 -2.205 1.00 95.06 86 ASP A C 1
ATOM 710 O O . ASP A 1 86 ? 0.807 -9.105 -2.808 1.00 95.06 86 ASP A O 1
ATOM 714 N N . THR A 1 87 ? 0.975 -10.323 -0.925 1.00 95.81 87 THR A N 1
ATOM 715 C CA . THR A 1 87 ? 0.068 -9.491 -0.120 1.00 95.81 87 THR A CA 1
ATOM 716 C C . THR A 1 87 ? 0.607 -8.075 0.052 1.00 95.81 87 THR A C 1
ATOM 718 O O . THR A 1 87 ? -0.157 -7.111 0.024 1.00 95.81 87 THR A O 1
ATOM 721 N N . ASP A 1 88 ? 1.920 -7.949 0.212 1.00 94.69 88 ASP A N 1
ATOM 722 C CA . ASP A 1 88 ? 2.577 -6.696 0.564 1.00 94.69 88 ASP A CA 1
ATOM 723 C C . ASP A 1 88 ? 2.547 -5.735 -0.625 1.00 94.69 88 ASP A C 1
ATOM 725 O O . ASP A 1 88 ? 2.062 -4.604 -0.516 1.00 94.69 88 ASP A O 1
ATOM 729 N N . SER A 1 89 ? 2.953 -6.227 -1.796 1.00 96.88 89 SER A N 1
ATOM 730 C CA . SER A 1 89 ? 2.910 -5.458 -3.033 1.00 96.88 89 SER A CA 1
ATOM 731 C C . SER A 1 89 ? 1.482 -5.088 -3.432 1.00 96.88 89 SER A C 1
ATOM 733 O O . SER A 1 89 ? 1.208 -3.929 -3.756 1.00 96.88 89 SER A O 1
ATOM 735 N N . GLY A 1 90 ? 0.550 -6.045 -3.361 1.00 98.00 90 GLY A N 1
ATOM 736 C CA . GLY A 1 90 ? -0.848 -5.802 -3.711 1.00 98.00 90 GLY A CA 1
ATOM 737 C C . GLY A 1 90 ? -1.493 -4.729 -2.829 1.00 98.00 90 GLY A C 1
ATOM 738 O O . GLY A 1 90 ? -2.120 -3.798 -3.337 1.00 98.00 90 GLY A O 1
ATOM 739 N N . LEU A 1 91 ? -1.287 -4.778 -1.508 1.00 97.75 91 LEU A N 1
ATOM 740 C CA . LEU A 1 91 ? -1.830 -3.758 -0.604 1.00 97.75 91 LEU A CA 1
ATOM 741 C C . LEU A 1 91 ? -1.167 -2.390 -0.780 1.00 97.75 91 LEU A C 1
ATOM 743 O O . LEU A 1 91 ? -1.854 -1.370 -0.664 1.00 97.75 91 LEU A O 1
ATOM 747 N N . THR A 1 92 ? 0.122 -2.342 -1.127 1.00 97.56 92 THR A N 1
ATOM 748 C CA . THR A 1 92 ? 0.781 -1.083 -1.488 1.00 97.56 92 THR A CA 1
ATOM 749 C C . THR A 1 92 ? 0.086 -0.402 -2.672 1.00 97.56 92 THR A C 1
ATOM 751 O O . THR A 1 92 ? -0.153 0.806 -2.611 1.00 97.56 92 THR A O 1
ATOM 754 N N . LEU A 1 93 ? -0.311 -1.142 -3.710 1.00 98.31 93 LEU A N 1
ATOM 755 C CA . LEU A 1 93 ? -1.015 -0.562 -4.861 1.00 98.31 93 LEU A CA 1
ATOM 756 C C . LEU A 1 93 ? -2.449 -0.124 -4.525 1.00 98.31 93 LEU A C 1
ATOM 758 O O . LEU A 1 93 ? -2.926 0.895 -5.034 1.00 98.31 93 LEU A O 1
ATOM 762 N N . LEU A 1 94 ? -3.126 -0.826 -3.610 1.00 97.94 94 LEU A N 1
ATOM 763 C CA . LEU A 1 94 ? -4.490 -0.481 -3.198 1.00 97.94 94 LEU A CA 1
ATOM 764 C C . LEU A 1 94 ? -4.604 0.794 -2.358 1.00 97.94 94 LEU A C 1
ATOM 766 O O . LEU A 1 94 ? -5.706 1.325 -2.237 1.00 97.94 94 LEU A O 1
ATOM 770 N N . LYS A 1 95 ? -3.514 1.360 -1.828 1.00 95.31 95 LYS A N 1
ATOM 771 C CA . LYS A 1 95 ? -3.574 2.624 -1.064 1.00 95.31 95 LYS A CA 1
ATOM 772 C C . LYS A 1 95 ? -4.308 3.749 -1.803 1.00 95.31 95 LYS A C 1
ATOM 774 O O . LYS A 1 95 ? -5.084 4.476 -1.179 1.00 95.31 95 LYS A O 1
ATOM 779 N N . GLU A 1 96 ? -4.071 3.882 -3.106 1.00 95.88 96 GLU A N 1
ATOM 780 C CA . GLU A 1 96 ? -4.726 4.880 -3.970 1.00 95.88 96 GLU A CA 1
ATOM 781 C C . GLU A 1 96 ? -5.828 4.281 -4.858 1.00 95.88 96 GLU A C 1
ATOM 783 O O . GLU A 1 96 ? -6.664 5.019 -5.385 1.00 95.88 96 GLU A O 1
ATOM 788 N N . ASN A 1 97 ? -5.865 2.949 -4.983 1.00 97.81 97 ASN A N 1
ATOM 789 C CA . ASN A 1 97 ? -6.692 2.239 -5.964 1.00 97.81 97 ASN A CA 1
ATOM 790 C C . ASN A 1 97 ? -7.778 1.345 -5.358 1.00 97.81 97 ASN A C 1
ATOM 792 O O . ASN A 1 97 ? -8.512 0.703 -6.099 1.00 97.81 97 ASN A O 1
ATOM 796 N N . TRP A 1 98 ? -7.910 1.307 -4.031 1.00 97.75 98 TRP A N 1
ATOM 797 C CA . TRP A 1 98 ? -8.902 0.485 -3.341 1.00 97.75 98 TRP A CA 1
ATOM 798 C C . TRP A 1 98 ? -10.332 0.731 -3.834 1.00 97.75 98 TRP A C 1
ATOM 800 O O . TRP A 1 98 ? -10.786 1.871 -3.991 1.00 97.75 98 TRP A O 1
ATOM 810 N N . LYS A 1 99 ? -11.073 -0.366 -3.975 1.00 96.88 99 LYS A N 1
ATOM 811 C CA . LYS A 1 99 ? -12.515 -0.404 -4.195 1.00 96.88 99 LYS A CA 1
ATOM 812 C C . LYS A 1 99 ? -13.175 -1.181 -3.064 1.00 96.88 99 LYS A C 1
ATOM 814 O O . LYS A 1 99 ? -12.640 -2.141 -2.521 1.00 96.88 99 LYS A O 1
ATOM 819 N N . LYS A 1 100 ? -14.423 -0.826 -2.753 1.00 94.94 100 LYS A N 1
ATOM 820 C CA . LYS A 1 100 ? -15.204 -1.506 -1.704 1.00 94.94 100 LYS A CA 1
ATOM 821 C C . LYS A 1 100 ? -15.367 -3.014 -1.941 1.00 94.94 100 LYS A C 1
ATOM 823 O O . LYS A 1 100 ? -15.513 -3.771 -0.986 1.00 94.94 100 LYS A O 1
ATOM 828 N N . SER A 1 101 ? -15.350 -3.445 -3.200 1.00 95.56 101 SER A N 1
ATOM 829 C CA . SER A 1 101 ? -15.377 -4.855 -3.598 1.00 95.56 101 SER A CA 1
ATOM 830 C C . SER A 1 101 ? -14.154 -5.655 -3.145 1.00 95.56 101 SER A C 1
ATOM 832 O O . SER A 1 101 ? -14.240 -6.878 -3.117 1.00 95.56 101 SER A O 1
ATOM 834 N N . ASP A 1 102 ? -13.054 -4.997 -2.775 1.00 97.12 102 ASP A N 1
ATOM 835 C CA . ASP A 1 102 ? -11.763 -5.643 -2.517 1.00 97.12 102 ASP A CA 1
ATOM 836 C C . ASP A 1 102 ? -11.663 -6.185 -1.083 1.00 97.12 102 ASP A C 1
ATOM 838 O O . ASP A 1 102 ? -10.895 -7.107 -0.806 1.00 97.12 102 ASP A O 1
ATOM 842 N N . ASP A 1 103 ? -12.472 -5.659 -0.156 1.00 96.06 103 ASP A N 1
ATOM 843 C CA . ASP A 1 103 ? -12.424 -6.015 1.269 1.00 96.06 103 ASP A CA 1
ATOM 844 C C . ASP A 1 103 ? -12.502 -7.524 1.562 1.00 96.06 103 ASP A C 1
ATOM 846 O O . ASP A 1 103 ? -11.777 -7.986 2.447 1.00 96.06 103 ASP A O 1
ATOM 850 N N . PRO A 1 104 ? -13.331 -8.339 0.875 1.00 96.19 104 PRO A N 1
ATOM 851 C CA . PRO A 1 104 ? -13.333 -9.784 1.080 1.00 96.19 104 PRO A CA 1
ATOM 852 C C . PRO A 1 104 ? -11.988 -10.446 0.758 1.00 96.19 104 PRO A C 1
ATOM 854 O O . PRO A 1 104 ? -11.579 -11.355 1.485 1.00 96.19 104 PRO A O 1
ATOM 857 N N . LEU A 1 105 ? -11.302 -9.996 -0.299 1.00 97.19 105 LEU A N 1
ATOM 858 C CA . LEU A 1 105 ? -9.989 -10.515 -0.680 1.00 97.19 105 LEU A CA 1
ATOM 859 C C . LEU A 1 105 ? -8.918 -10.033 0.300 1.00 97.19 105 LEU A C 1
ATOM 861 O O . LEU A 1 105 ? -8.178 -10.862 0.825 1.00 97.19 105 LEU A O 1
ATOM 865 N N . ILE A 1 106 ? -8.906 -8.734 0.627 1.00 97.38 106 ILE A N 1
ATOM 866 C CA . ILE A 1 106 ? -8.001 -8.151 1.632 1.00 97.38 106 ILE A CA 1
ATOM 867 C C . ILE A 1 106 ? -8.132 -8.903 2.958 1.00 97.38 106 ILE A C 1
ATOM 869 O O . ILE A 1 106 ? -7.133 -9.306 3.551 1.00 97.38 106 ILE A O 1
ATOM 873 N N . ARG A 1 107 ? -9.366 -9.166 3.407 1.00 96.62 107 ARG A N 1
ATOM 874 C CA . ARG A 1 107 ? -9.611 -9.976 4.602 1.00 96.62 107 ARG A CA 1
ATOM 875 C C . ARG A 1 107 ? -8.962 -11.344 4.484 1.00 96.62 107 ARG A C 1
ATOM 877 O O . ARG A 1 107 ? -8.206 -11.710 5.374 1.00 96.62 107 ARG A O 1
ATOM 884 N N . LYS A 1 108 ? -9.235 -12.078 3.402 1.00 96.06 108 LYS A N 1
ATOM 885 C CA . LYS A 1 108 ? -8.712 -13.434 3.187 1.00 96.06 108 LYS A CA 1
ATOM 886 C C . LYS A 1 108 ? -7.181 -13.485 3.254 1.00 96.06 108 LYS A C 1
ATOM 888 O O . LYS A 1 108 ? -6.644 -14.411 3.857 1.00 96.06 108 LYS A O 1
ATOM 893 N N . VAL A 1 109 ? -6.486 -12.538 2.622 1.00 96.19 109 VAL A N 1
ATOM 894 C CA . VAL A 1 109 ? -5.014 -12.550 2.559 1.00 96.19 109 VAL A CA 1
ATOM 895 C C . VAL A 1 109 ? -4.376 -12.080 3.868 1.00 96.19 109 VAL A C 1
ATOM 897 O O . VAL A 1 109 ? -3.435 -12.710 4.346 1.00 96.19 109 VAL A O 1
ATOM 900 N N . VAL A 1 110 ? -4.932 -11.050 4.516 1.00 95.69 110 VAL A N 1
ATOM 901 C CA . VAL A 1 110 ? -4.372 -10.479 5.753 1.00 95.69 110 VAL A CA 1
ATOM 902 C C . VAL A 1 110 ? -4.548 -11.420 6.941 1.00 95.69 110 VAL A C 1
ATOM 904 O O . VAL A 1 110 ? -3.602 -11.638 7.699 1.00 95.69 110 VAL A O 1
ATOM 907 N N . THR A 1 111 ? -5.736 -12.006 7.113 1.00 94.62 111 THR A N 1
ATOM 908 C CA . THR A 1 111 ? -6.024 -12.865 8.278 1.00 94.62 111 THR A CA 1
ATOM 909 C C . THR A 1 111 ? -5.352 -14.232 8.198 1.00 94.62 111 THR A C 1
ATOM 911 O O . THR A 1 111 ? -5.246 -14.924 9.209 1.00 94.62 111 THR A O 1
ATOM 914 N N . LYS A 1 112 ? -4.828 -14.609 7.025 1.00 92.94 112 LYS A N 1
ATOM 915 C CA . LYS A 1 112 ? -3.992 -15.804 6.860 1.00 92.94 112 LYS A CA 1
ATOM 916 C C . LYS A 1 112 ? -2.632 -15.659 7.553 1.00 92.94 112 LYS A C 1
ATOM 918 O O . LYS A 1 112 ? -2.052 -16.666 7.958 1.00 92.94 112 LYS A O 1
ATOM 923 N N . SER A 1 113 ? -2.111 -14.438 7.687 1.00 88.81 113 SER A N 1
ATOM 924 C CA . SER A 1 113 ? -0.824 -14.207 8.345 1.00 88.81 113 SER A CA 1
ATOM 925 C C . SER A 1 113 ? -0.967 -14.196 9.866 1.00 88.81 113 SER A C 1
ATOM 927 O O . SER A 1 113 ? -1.845 -13.532 10.409 1.00 88.81 113 SER A O 1
ATOM 929 N N . GLN A 1 114 ? -0.061 -14.869 10.580 1.00 91.19 114 GLN A N 1
ATOM 930 C CA . GLN A 1 114 ? -0.022 -14.829 12.050 1.00 91.19 114 GLN A CA 1
ATOM 931 C C . GLN A 1 114 ? 0.517 -13.507 12.603 1.00 91.19 114 GLN A C 1
ATOM 933 O O . GLN A 1 114 ? 0.258 -13.171 13.754 1.00 91.19 114 GLN A O 1
ATOM 938 N N . ARG A 1 115 ? 1.292 -12.771 11.803 1.00 93.00 115 ARG A N 1
ATOM 939 C CA . ARG A 1 115 ? 1.910 -11.501 12.193 1.00 93.00 115 ARG A CA 1
ATOM 940 C C . ARG A 1 115 ? 1.599 -10.434 11.167 1.00 93.00 115 ARG A C 1
ATOM 942 O O . ARG A 1 115 ? 1.487 -10.720 9.977 1.00 93.00 115 ARG A O 1
ATOM 949 N N . VAL A 1 116 ? 1.501 -9.196 11.627 1.00 94.56 116 VAL A N 1
ATOM 950 C CA . VAL A 1 116 ? 1.288 -8.042 10.759 1.00 94.56 116 VAL A CA 1
ATOM 951 C C . VAL A 1 116 ? 2.520 -7.145 10.879 1.00 94.56 116 VAL A C 1
ATOM 953 O O . VAL A 1 116 ? 2.614 -6.361 11.828 1.00 94.56 116 VAL A O 1
ATOM 956 N N . PRO A 1 117 ? 3.507 -7.300 9.974 1.00 93.50 117 PRO A N 1
ATOM 957 C CA . PRO A 1 117 ? 4.737 -6.523 10.019 1.00 93.50 117 PRO A CA 1
ATOM 958 C C . PRO A 1 117 ? 4.471 -5.032 9.788 1.00 93.50 117 PRO A C 1
ATOM 960 O O . PRO A 1 117 ? 3.413 -4.621 9.309 1.00 93.50 117 PRO A O 1
ATOM 963 N N . HIS A 1 118 ? 5.466 -4.211 10.129 1.00 93.75 118 HIS A N 1
ATOM 964 C CA . HIS A 1 118 ? 5.374 -2.750 10.116 1.00 93.75 118 HIS A CA 1
ATOM 965 C C . HIS A 1 118 ? 4.797 -2.172 8.812 1.00 93.75 118 HIS A C 1
ATOM 967 O O . HIS A 1 118 ? 3.874 -1.361 8.866 1.00 93.75 118 HIS A O 1
ATOM 973 N N . TYR A 1 119 ? 5.306 -2.599 7.655 1.00 91.19 119 TYR A N 1
ATOM 974 C CA . TYR A 1 119 ? 4.872 -2.095 6.349 1.00 91.19 119 TYR A CA 1
ATOM 975 C C . TYR A 1 119 ? 3.413 -2.486 6.042 1.00 91.19 119 TYR A C 1
ATOM 977 O O . TYR A 1 119 ? 2.633 -1.641 5.612 1.00 91.19 119 TYR A O 1
ATOM 985 N N . LEU A 1 120 ? 2.996 -3.708 6.394 1.00 93.69 120 LEU A N 1
ATOM 986 C CA . LEU A 1 120 ? 1.627 -4.181 6.195 1.00 93.69 120 LEU A CA 1
ATOM 987 C C . LEU A 1 120 ? 0.643 -3.380 7.057 1.00 93.69 120 LEU A C 1
ATOM 989 O O . LEU A 1 120 ? -0.422 -2.978 6.592 1.00 93.69 120 LEU A O 1
ATOM 993 N N . GLN A 1 121 ? 1.016 -3.075 8.307 1.00 95.12 121 GLN A N 1
ATOM 994 C CA . GLN A 1 121 ? 0.214 -2.182 9.149 1.00 95.12 121 GLN A CA 1
ATOM 995 C C . GLN A 1 121 ? 0.099 -0.775 8.552 1.00 95.12 121 GLN A C 1
ATOM 997 O O . GLN A 1 121 ? -0.959 -0.155 8.660 1.00 95.12 121 GLN A O 1
ATOM 1002 N N . MET A 1 122 ? 1.173 -0.254 7.951 1.00 94.62 122 MET A N 1
ATOM 1003 C CA . MET A 1 122 ? 1.158 1.062 7.310 1.00 94.62 122 MET A CA 1
ATOM 1004 C C . MET A 1 122 ? 0.220 1.098 6.102 1.00 94.62 122 MET A C 1
ATOM 1006 O O . MET A 1 122 ? -0.562 2.040 5.990 1.00 94.62 122 MET A O 1
ATOM 1010 N N . ASP A 1 123 ? 0.250 0.075 5.250 1.00 95.94 123 ASP A N 1
ATOM 1011 C CA . ASP A 1 123 ? -0.616 0.008 4.071 1.00 95.94 123 ASP A CA 1
ATOM 1012 C C . ASP A 1 123 ? -2.089 -0.153 4.460 1.00 95.94 123 ASP A C 1
ATOM 1014 O O . ASP A 1 123 ? -2.938 0.596 3.977 1.00 95.94 123 ASP A O 1
ATOM 1018 N N . LEU A 1 124 ? -2.400 -1.034 5.419 1.00 96.06 124 LEU A N 1
ATOM 1019 C CA . LEU A 1 124 ? -3.763 -1.188 5.943 1.00 96.06 124 LEU A CA 1
ATOM 1020 C C . LEU A 1 124 ? -4.278 0.094 6.603 1.00 96.06 124 LEU A C 1
ATOM 1022 O O . LEU A 1 124 ? -5.435 0.476 6.403 1.00 96.06 124 LEU A O 1
ATOM 1026 N N . ARG A 1 125 ? -3.423 0.787 7.366 1.00 95.00 125 ARG A N 1
ATOM 1027 C CA . ARG A 1 125 ? -3.736 2.117 7.899 1.00 95.00 125 ARG A CA 1
ATOM 1028 C C . ARG A 1 125 ? -4.067 3.078 6.766 1.00 95.00 125 ARG A C 1
ATOM 1030 O O . ARG A 1 125 ? -5.051 3.802 6.891 1.00 95.00 125 ARG A O 1
ATOM 1037 N N . ASP A 1 126 ? -3.244 3.141 5.724 1.00 95.38 126 ASP A N 1
ATOM 1038 C CA . ASP A 1 126 ? -3.395 4.118 4.645 1.00 95.38 126 ASP A CA 1
ATOM 1039 C C . ASP A 1 126 ? -4.672 3.869 3.843 1.00 95.38 126 ASP A C 1
ATOM 1041 O O . ASP A 1 126 ? -5.442 4.813 3.648 1.00 95.38 126 ASP A O 1
ATOM 1045 N N . ILE A 1 127 ? -4.952 2.610 3.487 1.00 96.81 127 ILE A N 1
ATOM 1046 C CA . ILE A 1 127 ? -6.199 2.198 2.829 1.00 96.81 127 ILE A CA 1
ATOM 1047 C C . ILE A 1 127 ? -7.399 2.655 3.665 1.00 96.81 127 ILE A C 1
ATOM 1049 O O . ILE A 1 127 ? -8.209 3.457 3.203 1.00 96.81 127 ILE A O 1
ATOM 1053 N N . TYR A 1 128 ? -7.488 2.226 4.928 1.00 96.44 128 TYR A N 1
ATOM 1054 C CA . TYR A 1 128 ? -8.676 2.471 5.752 1.00 96.44 128 TYR A CA 1
ATOM 1055 C C . TYR A 1 128 ? -8.729 3.865 6.397 1.00 96.44 128 TYR A C 1
ATOM 1057 O O . TYR A 1 128 ? -9.752 4.261 6.960 1.00 96.44 128 TYR A O 1
ATOM 1065 N N . SER A 1 129 ? -7.653 4.649 6.322 1.00 93.75 129 SER A N 1
ATOM 1066 C CA . SER A 1 129 ? -7.670 6.067 6.698 1.00 93.75 129 SER A CA 1
ATOM 1067 C C . SER A 1 129 ? -8.142 6.971 5.571 1.00 93.75 129 SER A C 1
ATOM 1069 O O . SER A 1 129 ? -8.722 8.019 5.874 1.00 93.75 129 SER A O 1
ATOM 1071 N N . LYS A 1 130 ? -7.868 6.599 4.314 1.00 93.12 130 LYS A N 1
ATOM 1072 C CA . LYS A 1 130 ? -8.310 7.321 3.114 1.00 93.12 130 LYS A CA 1
ATOM 1073 C C . LYS A 1 130 ? -9.721 6.913 2.706 1.00 93.12 130 LYS A C 1
ATOM 1075 O O . LYS A 1 130 ? -10.522 7.772 2.345 1.00 93.12 130 LYS A O 1
ATOM 1080 N N . HIS A 1 131 ? -10.041 5.630 2.847 1.00 90.88 131 HIS A N 1
ATOM 1081 C CA . HIS A 1 131 ? -11.295 5.044 2.394 1.00 90.88 131 HIS A CA 1
ATOM 1082 C C . HIS A 1 131 ? -12.065 4.453 3.567 1.00 90.88 131 HIS A C 1
ATOM 1084 O O . HIS A 1 131 ? -11.536 3.658 4.342 1.00 90.88 131 HIS A O 1
ATOM 1090 N N . ARG A 1 132 ? -13.335 4.843 3.713 1.00 91.06 132 ARG A N 1
ATOM 1091 C CA . ARG A 1 132 ? -14.188 4.287 4.766 1.00 91.06 132 ARG A CA 1
ATOM 1092 C C . ARG A 1 132 ? -14.822 2.982 4.307 1.00 91.06 132 ARG A C 1
ATOM 1094 O O . ARG A 1 132 ? -15.561 2.969 3.324 1.00 91.06 132 ARG A O 1
ATOM 1101 N N . SER A 1 133 ? -14.635 1.927 5.089 1.00 92.56 133 SER A N 1
ATOM 1102 C CA . SER A 1 133 ? -15.353 0.671 4.946 1.00 92.56 133 SER A CA 1
ATOM 1103 C C . SER A 1 133 ? -15.841 0.151 6.290 1.00 92.56 133 SER A C 1
ATOM 1105 O O . SER A 1 133 ? -15.065 -0.138 7.195 1.00 92.56 133 SER A O 1
ATOM 1107 N N . SER A 1 134 ? -17.151 -0.062 6.398 1.00 87.19 134 SER A N 1
ATOM 1108 C CA . SER A 1 134 ? -17.742 -0.763 7.540 1.00 87.19 134 SER A CA 1
ATOM 1109 C C . SER A 1 134 ? -17.412 -2.263 7.554 1.00 87.19 134 SER A C 1
ATOM 1111 O O . SER A 1 134 ? -17.653 -2.925 8.557 1.00 87.19 134 SER A O 1
ATOM 1113 N N . ALA A 1 135 ? -16.887 -2.815 6.453 1.00 91.06 135 ALA A N 1
ATOM 1114 C CA . ALA A 1 135 ? -16.518 -4.225 6.335 1.00 91.06 135 ALA A CA 1
ATOM 1115 C C . ALA A 1 135 ? -15.062 -4.504 6.757 1.00 91.06 135 ALA A C 1
ATOM 1117 O O . ALA A 1 135 ? -14.672 -5.667 6.858 1.00 91.06 135 ALA A O 1
ATOM 1118 N N . CYS A 1 136 ? -14.267 -3.469 7.063 1.00 94.06 136 CYS A N 1
ATOM 1119 C CA . CYS A 1 136 ? -12.852 -3.621 7.413 1.00 94.06 136 CYS A CA 1
ATOM 1120 C C . CYS A 1 136 ? -12.608 -4.184 8.823 1.00 94.06 136 CYS A C 1
ATOM 1122 O O . CYS A 1 136 ? -11.455 -4.400 9.193 1.00 94.06 136 CYS A O 1
ATOM 1124 N N . GLY A 1 137 ? -13.660 -4.371 9.630 1.00 94.06 137 GLY A N 1
ATOM 1125 C CA . GLY A 1 137 ? -13.562 -4.640 11.069 1.00 94.06 137 GLY A CA 1
ATOM 1126 C C . GLY A 1 137 ? -12.636 -5.801 11.420 1.00 94.06 137 GLY A C 1
ATOM 1127 O O . GLY A 1 137 ? -11.757 -5.648 12.261 1.00 94.06 137 GLY A O 1
ATOM 1128 N N . GLU A 1 138 ? -12.780 -6.934 10.734 1.00 96.06 138 GLU A N 1
ATOM 1129 C CA . GLU A 1 138 ? -11.937 -8.111 10.966 1.00 96.06 138 GLU A CA 1
ATOM 1130 C C . GLU A 1 138 ? -10.476 -7.864 10.564 1.00 96.06 138 GLU A C 1
ATOM 1132 O O . GLU A 1 138 ? -9.564 -8.188 11.321 1.00 96.06 138 GLU A O 1
ATOM 1137 N N . VAL A 1 139 ? -10.254 -7.212 9.419 1.00 97.00 139 VAL A N 1
ATOM 1138 C CA . VAL A 1 139 ? -8.916 -6.902 8.891 1.00 97.00 139 VAL A CA 1
ATOM 1139 C C . VAL A 1 139 ? -8.150 -5.996 9.847 1.00 97.00 139 VAL A C 1
ATOM 1141 O O . VAL A 1 139 ? -7.020 -6.282 10.239 1.00 97.00 139 VAL A O 1
ATOM 1144 N N . ILE A 1 140 ? -8.779 -4.895 10.252 1.00 96.06 140 ILE A N 1
ATOM 1145 C CA . ILE A 1 140 ? -8.125 -3.891 11.083 1.00 96.06 140 ILE A CA 1
ATOM 1146 C C . ILE A 1 140 ? -7.962 -4.373 12.530 1.00 96.06 140 ILE A C 1
ATOM 1148 O O . ILE A 1 140 ? -6.959 -4.062 13.170 1.00 96.06 140 ILE A O 1
ATOM 1152 N N . MET A 1 141 ? -8.894 -5.194 13.032 1.00 96.50 141 MET A N 1
ATOM 1153 C CA . MET A 1 141 ? -8.753 -5.885 14.317 1.00 96.50 141 MET A CA 1
ATOM 1154 C C . MET A 1 141 ? -7.572 -6.855 14.300 1.00 96.50 141 MET A C 1
ATOM 1156 O O . MET A 1 141 ? -6.792 -6.893 15.252 1.00 96.50 141 MET A O 1
ATOM 1160 N N . HIS A 1 142 ? -7.406 -7.610 13.214 1.00 97.44 142 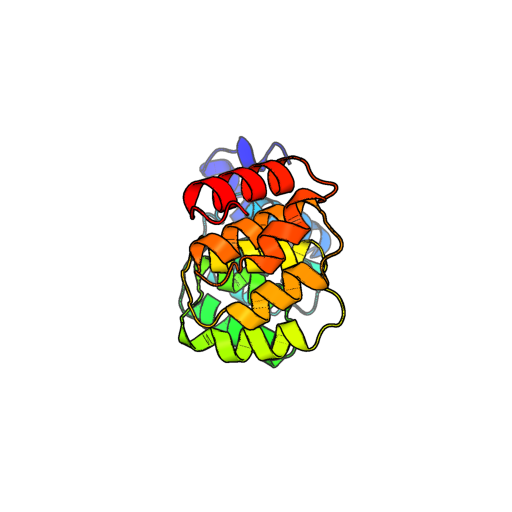HIS A N 1
ATOM 1161 C CA . HIS A 1 142 ? -6.259 -8.497 13.044 1.00 97.44 142 HIS A CA 1
ATOM 1162 C C . HIS A 1 142 ? -4.939 -7.720 13.067 1.00 97.44 142 HIS A C 1
ATOM 1164 O O . HIS A 1 142 ? -4.011 -8.109 13.775 1.00 97.44 142 HIS A O 1
ATOM 1170 N N . ALA A 1 143 ? -4.879 -6.576 12.377 1.00 96.69 143 ALA A N 1
ATOM 1171 C CA . ALA A 1 143 ? -3.717 -5.685 12.376 1.00 96.69 143 ALA A CA 1
ATOM 1172 C C . ALA A 1 143 ? -3.411 -5.057 13.746 1.00 96.69 143 ALA A C 1
ATOM 1174 O O . ALA A 1 143 ? -2.242 -4.838 14.066 1.00 96.69 143 ALA A O 1
ATOM 1175 N N . TYR A 1 144 ? -4.436 -4.772 14.553 1.00 96.94 144 TYR A N 1
ATOM 1176 C CA . TYR A 1 144 ? -4.278 -4.269 15.920 1.00 96.94 144 TYR A CA 1
ATOM 1177 C C . TYR A 1 144 ? -3.659 -5.318 16.848 1.00 96.94 144 TYR A C 1
ATOM 1179 O O . TYR A 1 144 ? -2.715 -5.012 17.573 1.00 96.94 144 TYR A O 1
ATOM 1187 N N . ARG A 1 145 ? -4.167 -6.557 16.800 1.00 95.44 145 ARG A N 1
ATOM 1188 C CA . ARG A 1 145 ? -3.756 -7.640 17.710 1.00 95.44 145 ARG A CA 1
ATOM 1189 C C . ARG A 1 145 ? -2.395 -8.234 17.375 1.00 95.44 145 ARG A C 1
ATOM 1191 O O . ARG A 1 145 ? -1.644 -8.581 18.277 1.00 95.44 145 ARG A O 1
ATOM 1198 N N . ASN A 1 146 ? -2.096 -8.370 16.086 1.00 96.12 146 ASN A N 1
ATOM 1199 C CA . ASN A 1 146 ? -0.929 -9.116 15.606 1.00 96.12 146 ASN A CA 1
ATOM 1200 C C . ASN A 1 146 ? 0.197 -8.205 15.096 1.00 96.12 146 ASN A C 1
ATOM 1202 O O . ASN A 1 146 ? 1.127 -8.660 14.431 1.00 96.12 146 ASN A O 1
ATOM 1206 N N . GLY A 1 147 ? 0.088 -6.908 15.377 1.00 93.62 147 GLY A N 1
ATOM 1207 C CA . GLY A 1 147 ? 1.073 -5.897 15.039 1.00 93.62 147 GLY A CA 1
ATOM 1208 C C . GLY A 1 147 ? 2.150 -5.714 16.098 1.00 93.62 147 GLY A C 1
ATOM 1209 O O . GLY A 1 147 ? 1.847 -5.612 17.283 1.00 93.62 147 GLY A O 1
ATOM 1210 N N . GLU A 1 148 ? 3.405 -5.590 15.673 1.00 87.06 148 GLU A N 1
ATOM 1211 C CA . GLU A 1 148 ? 4.550 -5.486 16.594 1.00 87.06 148 GLU A CA 1
ATOM 1212 C C . GLU A 1 148 ? 4.941 -4.028 16.920 1.00 87.06 148 GLU A C 1
ATOM 1214 O O . GLU A 1 148 ? 5.680 -3.769 17.869 1.00 87.06 148 GLU A O 1
ATOM 1219 N N . CYS A 1 149 ? 4.444 -3.047 16.156 1.00 93.06 149 CYS A N 1
ATOM 1220 C CA . CYS A 1 149 ? 4.839 -1.643 16.280 1.00 93.06 149 CYS A CA 1
ATOM 1221 C C . CYS A 1 149 ? 3.778 -0.811 17.022 1.00 93.06 149 CYS A C 1
ATOM 1223 O O . CYS A 1 149 ? 2.672 -0.613 16.521 1.00 93.06 149 CYS A O 1
ATOM 1225 N N . SER A 1 150 ? 4.129 -0.251 18.187 1.00 92.25 150 SER A N 1
ATOM 1226 C CA . SER A 1 150 ? 3.212 0.570 18.998 1.00 92.25 150 SER A CA 1
ATOM 1227 C C . SER A 1 150 ? 2.778 1.866 18.298 1.00 92.25 150 SER A C 1
ATOM 1229 O O . SER A 1 150 ? 1.613 2.252 18.377 1.00 92.25 150 SER A O 1
ATOM 1231 N N . PHE A 1 151 ? 3.675 2.494 17.531 1.00 93.00 151 PHE A N 1
ATOM 1232 C CA . PHE A 1 151 ? 3.338 3.641 16.683 1.00 93.00 151 PHE A CA 1
ATOM 1233 C C . PHE A 1 151 ? 2.290 3.269 15.623 1.00 93.00 151 PHE A C 1
ATOM 1235 O O . PHE A 1 151 ? 1.260 3.931 15.509 1.00 93.00 151 PHE A O 1
ATOM 1242 N N . CYS A 1 152 ? 2.504 2.176 14.881 1.00 95.06 152 CYS A N 1
ATOM 1243 C CA . CYS A 1 152 ? 1.537 1.720 13.882 1.00 95.06 152 CYS A CA 1
ATOM 1244 C C . CYS A 1 152 ? 0.212 1.289 14.518 1.00 95.06 152 CYS A C 1
ATOM 1246 O O . CYS A 1 152 ? -0.841 1.589 13.962 1.00 95.06 152 CYS A O 1
ATOM 1248 N N . ARG A 1 153 ? 0.239 0.658 15.699 1.00 95.38 153 ARG A N 1
ATOM 1249 C CA . ARG A 1 153 ? -0.976 0.317 16.453 1.00 95.38 153 ARG A CA 1
ATOM 1250 C C . ARG A 1 153 ? -1.817 1.557 16.756 1.00 95.38 153 ARG A C 1
ATOM 1252 O O . ARG A 1 153 ? -3.025 1.521 16.544 1.00 95.38 153 ARG A O 1
ATOM 1259 N N . SER A 1 154 ? -1.195 2.664 17.161 1.00 96.12 154 SER A N 1
ATOM 1260 C CA . SER A 1 154 ? -1.889 3.942 17.380 1.00 96.12 154 SER A CA 1
ATOM 1261 C C . SER A 1 154 ? -2.663 4.410 16.147 1.00 96.12 154 SER A C 1
ATOM 1263 O O . SER A 1 154 ? -3.823 4.820 16.229 1.00 96.12 154 SER A O 1
ATOM 1265 N N . GLU A 1 155 ? -2.031 4.318 14.981 1.00 95.62 155 GLU A N 1
ATOM 1266 C CA . GLU A 1 155 ? -2.646 4.704 13.717 1.00 95.62 155 GLU A CA 1
ATOM 1267 C C . GLU A 1 155 ? -3.764 3.740 13.290 1.00 95.62 155 GLU A C 1
ATOM 1269 O O . GLU A 1 155 ? -4.803 4.174 12.787 1.00 95.62 155 GLU A O 1
ATOM 1274 N N . ILE A 1 156 ? -3.598 2.442 13.553 1.00 97.38 156 ILE A N 1
ATOM 1275 C CA . ILE A 1 156 ? -4.640 1.429 13.355 1.00 97.38 156 ILE A CA 1
ATOM 1276 C C . ILE A 1 156 ? -5.862 1.730 14.234 1.00 97.38 156 ILE A C 1
ATOM 1278 O O . ILE A 1 156 ? -6.982 1.735 13.728 1.00 97.38 156 ILE A O 1
ATOM 1282 N N . VAL A 1 157 ? -5.676 2.068 15.515 1.00 97.19 157 VAL A N 1
ATOM 1283 C CA . VAL A 1 157 ? -6.770 2.461 16.427 1.00 97.19 157 VAL A CA 1
ATOM 1284 C C . VAL A 1 157 ? -7.503 3.707 15.913 1.00 97.19 157 VAL A C 1
ATOM 1286 O O . VAL A 1 157 ? -8.735 3.764 15.917 1.00 97.19 157 VAL A O 1
ATOM 1289 N N . SER A 1 158 ? -6.765 4.695 15.402 1.00 95.50 158 SER A N 1
ATOM 1290 C CA . SER A 1 158 ? -7.354 5.879 14.763 1.00 95.50 158 SER A CA 1
ATOM 1291 C C . SER A 1 158 ? -8.202 5.504 13.540 1.00 95.50 158 SER A C 1
ATOM 1293 O O . SER A 1 158 ? -9.345 5.960 13.403 1.00 95.50 158 SER A O 1
ATOM 1295 N N . ALA A 1 159 ? -7.689 4.620 12.678 1.00 96.12 159 ALA A N 1
ATOM 1296 C CA . ALA A 1 159 ? -8.412 4.108 11.519 1.00 96.12 159 ALA A CA 1
ATOM 1297 C C . ALA A 1 159 ? -9.653 3.283 11.920 1.00 96.12 159 ALA A C 1
ATOM 1299 O O . ALA A 1 159 ? -10.710 3.461 11.313 1.00 96.12 159 ALA A O 1
ATOM 1300 N N . MET A 1 160 ? -9.609 2.490 12.997 1.00 96.69 160 MET A N 1
ATOM 1301 C CA . MET A 1 160 ? -10.801 1.819 13.542 1.00 96.69 160 MET A CA 1
ATOM 1302 C C . MET A 1 160 ? -11.899 2.822 13.908 1.00 96.69 160 MET A C 1
ATOM 1304 O O . MET A 1 160 ? -13.075 2.610 13.606 1.00 96.69 160 MET A O 1
ATOM 1308 N N . GLY A 1 161 ? -11.520 3.940 14.536 1.00 94.44 161 GLY A N 1
ATOM 1309 C CA . GLY A 1 161 ? -12.449 5.008 14.894 1.00 94.44 161 GLY A CA 1
ATOM 1310 C C . GLY A 1 161 ? -13.105 5.651 13.670 1.00 94.44 161 GLY A C 1
ATOM 1311 O O . GLY A 1 161 ? -14.318 5.857 13.664 1.00 94.44 161 GLY A O 1
ATOM 1312 N N . LYS A 1 162 ? -12.331 5.914 12.608 1.00 93.94 162 LYS A N 1
ATOM 1313 C CA . LYS A 1 162 ? -12.841 6.473 11.338 1.00 93.94 162 LYS A CA 1
ATOM 1314 C C . LYS A 1 162 ? -13.822 5.540 10.621 1.00 93.94 162 LYS A C 1
ATOM 1316 O O . LYS A 1 162 ? -14.744 6.027 9.965 1.00 93.94 162 LYS A O 1
ATOM 1321 N N . ASN A 1 163 ? -13.629 4.230 10.767 1.00 95.38 163 ASN A N 1
ATOM 1322 C CA . ASN A 1 163 ? -14.450 3.192 10.141 1.00 95.38 163 ASN A CA 1
ATOM 1323 C C . ASN A 1 163 ? -15.616 2.711 11.017 1.00 95.38 163 ASN A C 1
ATOM 1325 O O . ASN A 1 163 ? -16.400 1.873 10.585 1.00 95.38 163 ASN A O 1
ATOM 1329 N N . GLY A 1 164 ? -15.763 3.248 12.233 1.00 94.31 164 GLY A N 1
ATOM 1330 C CA . GLY A 1 164 ? -16.859 2.883 13.135 1.00 94.31 164 GLY A CA 1
ATOM 1331 C C . GLY A 1 164 ? -16.732 1.487 13.751 1.00 94.31 164 GLY A C 1
ATOM 1332 O O . GLY A 1 164 ? -17.715 0.970 14.268 1.00 94.31 164 GLY A O 1
ATOM 1333 N N . VAL A 1 165 ? -15.538 0.889 13.726 1.00 95.12 165 VAL A N 1
ATOM 1334 C CA . VAL A 1 165 ? -15.271 -0.466 14.254 1.00 95.12 165 VAL A CA 1
ATOM 1335 C C . VAL A 1 165 ? -14.504 -0.451 15.582 1.00 95.12 165 VAL A C 1
ATOM 1337 O O . VAL A 1 165 ? -14.204 -1.498 16.145 1.00 95.12 165 VAL A O 1
ATOM 1340 N N . LEU A 1 166 ? -14.192 0.740 16.107 1.00 95.56 166 LEU A N 1
ATOM 1341 C CA . LEU A 1 166 ? -13.531 0.908 17.401 1.00 95.56 166 LEU A CA 1
ATOM 1342 C C . LEU A 1 166 ? -14.516 0.737 18.564 1.00 95.56 166 LEU A C 1
ATOM 1344 O O . LEU A 1 166 ? -15.324 1.639 18.837 1.00 95.56 166 LEU A O 1
ATOM 1348 N N . THR A 1 167 ? -14.401 -0.385 19.271 1.00 94.94 167 THR A N 1
ATOM 1349 C CA . THR A 1 167 ? -15.252 -0.727 20.419 1.00 94.94 167 THR A CA 1
ATOM 1350 C C . THR A 1 167 ? -14.774 -0.078 21.721 1.00 94.94 167 THR A C 1
ATOM 1352 O O . THR A 1 167 ? -13.703 0.530 21.783 1.00 94.94 167 THR A O 1
ATOM 1355 N N . TYR A 1 168 ? -15.598 -0.163 22.768 1.00 95.69 168 TYR A N 1
ATOM 1356 C CA . TYR A 1 168 ? -15.242 0.362 24.085 1.00 95.69 168 TYR A CA 1
ATOM 1357 C C . TYR A 1 168 ? -14.160 -0.479 24.770 1.00 95.69 168 TYR A C 1
ATOM 1359 O O . TYR A 1 168 ? -13.269 0.074 25.400 1.00 95.69 168 TYR A O 1
ATOM 1367 N N . GLU A 1 169 ? -14.177 -1.794 24.584 1.00 96.06 169 GLU A N 1
ATOM 1368 C CA . GLU A 1 169 ? -13.199 -2.723 25.154 1.00 96.06 169 GLU A CA 1
ATOM 1369 C C . GLU A 1 169 ? -11.786 -2.413 24.646 1.00 96.06 169 GLU A C 1
ATOM 1371 O O . GLU A 1 169 ? -10.852 -2.321 25.439 1.00 96.06 169 GLU A O 1
ATOM 1376 N N . ILE A 1 170 ? -11.641 -2.146 23.341 1.00 97.06 170 ILE A N 1
ATOM 1377 C CA . ILE A 1 170 ? -10.362 -1.717 22.752 1.00 97.06 170 ILE A CA 1
ATOM 1378 C C . ILE A 1 170 ? -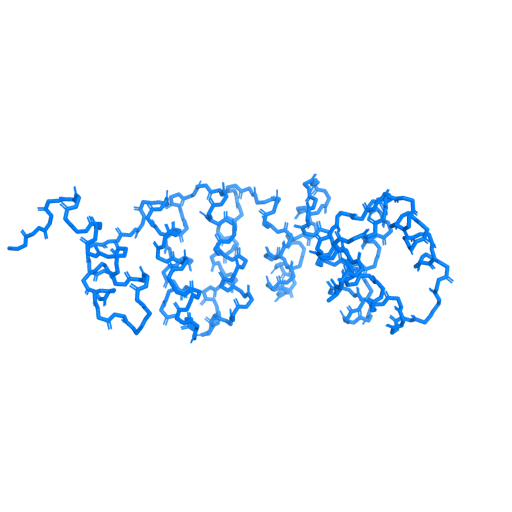9.921 -0.381 23.354 1.00 97.06 170 ILE A C 1
ATOM 1380 O O . ILE A 1 170 ? -8.746 -0.188 23.655 1.00 97.06 170 ILE A O 1
ATOM 1384 N N . LE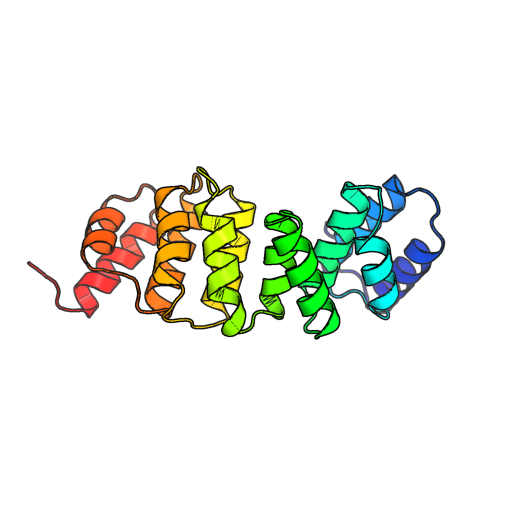U A 1 171 ? -10.855 0.557 23.547 1.00 97.69 171 LEU A N 1
ATOM 1385 C CA . LEU A 1 171 ? -10.545 1.841 24.174 1.00 97.69 171 LEU A CA 1
ATOM 1386 C C . LEU A 1 171 ? -10.055 1.668 25.616 1.00 97.69 171 LEU A C 1
ATOM 1388 O O . LEU A 1 171 ? -9.137 2.380 26.012 1.00 97.69 171 LEU A O 1
ATOM 1392 N N . LEU A 1 172 ? -10.630 0.741 26.387 1.00 97.25 172 LEU A N 1
ATOM 1393 C CA . LEU A 1 172 ? -10.158 0.423 27.736 1.00 97.25 172 LEU A CA 1
ATOM 1394 C C . LEU A 1 172 ? -8.732 -0.134 27.716 1.00 97.25 172 LEU A C 1
ATOM 1396 O O . LEU A 1 172 ? -7.894 0.341 28.476 1.00 97.25 172 LEU A O 1
ATOM 1400 N N . GLU A 1 173 ? -8.438 -1.073 26.816 1.00 96.81 173 GLU A N 1
ATOM 1401 C CA . GLU A 1 173 ? -7.086 -1.618 26.635 1.00 96.81 173 GLU A CA 1
ATOM 1402 C C . GLU A 1 173 ? -6.080 -0.511 26.276 1.00 96.81 173 GLU A C 1
ATOM 1404 O O . GLU A 1 173 ? -5.028 -0.375 26.904 1.00 96.81 173 GLU A O 1
ATOM 1409 N N . CYS A 1 174 ? -6.449 0.360 25.333 1.00 97.56 174 CYS A N 1
ATOM 1410 C CA . CYS A 1 174 ? -5.608 1.452 24.848 1.00 97.56 174 CYS A CA 1
ATOM 1411 C C . CYS A 1 174 ? -5.255 2.499 25.920 1.00 97.56 174 CYS A C 1
ATOM 1413 O O . CYS A 1 174 ? -4.295 3.246 25.729 1.00 97.56 174 CYS A O 1
ATOM 1415 N N . GLN A 1 175 ? -5.974 2.579 27.050 1.00 97.56 175 GLN A N 1
ATOM 1416 C CA . GLN A 1 175 ? -5.596 3.466 28.165 1.00 97.56 175 GLN A CA 1
ATOM 1417 C C . GLN A 1 175 ? -4.260 3.075 28.806 1.00 97.56 175 GLN A C 1
ATOM 1419 O O . GLN A 1 175 ? -3.593 3.928 29.395 1.00 97.56 175 GLN A O 1
ATOM 1424 N N . TYR A 1 176 ? -3.858 1.813 28.659 1.00 96.31 176 TYR A N 1
ATOM 1425 C CA . TYR A 1 176 ? -2.633 1.251 29.224 1.00 96.31 176 TYR A CA 1
ATOM 1426 C C . TYR A 1 176 ? -1.562 0.979 28.159 1.00 96.31 176 TYR A C 1
ATOM 1428 O O . TYR A 1 176 ? -0.550 0.343 28.449 1.00 96.31 176 TYR A O 1
ATOM 1436 N N . ASP A 1 177 ? -1.762 1.463 26.928 1.00 96.69 177 ASP A N 1
ATOM 1437 C CA . ASP A 1 177 ? -0.804 1.296 25.836 1.00 96.69 177 ASP A CA 1
ATOM 1438 C C . ASP A 1 177 ? 0.561 1.908 26.193 1.00 96.69 177 ASP A C 1
ATOM 1440 O O . ASP A 1 177 ? 0.630 2.929 26.879 1.00 96.69 177 ASP A O 1
ATOM 1444 N N . SER A 1 178 ? 1.662 1.330 25.705 1.00 94.38 178 SER A N 1
ATOM 1445 C CA . SER A 1 178 ? 3.004 1.889 25.898 1.00 94.38 178 SER A CA 1
ATOM 1446 C C . SER A 1 178 ? 3.198 3.224 25.168 1.00 94.38 178 SER A C 1
ATOM 1448 O O . SER A 1 178 ? 3.955 4.077 25.641 1.00 94.38 178 SER A O 1
ATOM 1450 N N . TYR A 1 179 ? 2.483 3.452 24.064 1.00 96.50 179 TYR A N 1
ATOM 1451 C CA . TYR A 1 179 ? 2.564 4.672 23.270 1.00 96.50 179 TYR A CA 1
ATOM 1452 C C . TYR A 1 179 ? 1.586 5.749 23.757 1.00 96.50 179 TYR A C 1
ATOM 1454 O O . TYR A 1 179 ? 0.376 5.543 23.858 1.00 96.50 179 TYR A O 1
ATOM 1462 N N . ASP A 1 180 ? 2.118 6.935 24.054 1.00 97.00 180 ASP A N 1
ATOM 1463 C CA . ASP A 1 180 ? 1.367 8.010 24.714 1.00 97.00 180 ASP A CA 1
ATOM 1464 C C . ASP A 1 180 ? 0.190 8.543 23.887 1.00 97.00 180 ASP A C 1
ATOM 1466 O O . ASP A 1 180 ? -0.884 8.810 24.429 1.00 97.00 180 ASP A O 1
ATOM 1470 N N . GLU A 1 181 ? 0.348 8.629 22.566 1.00 96.88 181 GLU A N 1
ATOM 1471 C CA . GLU A 1 181 ? -0.723 9.099 21.684 1.00 96.88 181 GLU A CA 1
ATOM 1472 C C . GLU A 1 181 ? -1.909 8.129 21.641 1.00 96.88 181 GLU A C 1
ATOM 1474 O O . GLU A 1 181 ? -3.059 8.567 21.565 1.00 96.88 181 GLU A O 1
ATOM 1479 N N . THR A 1 182 ? -1.666 6.824 21.796 1.00 97.25 182 THR A N 1
ATOM 1480 C CA . THR A 1 182 ? -2.737 5.824 21.888 1.00 97.25 182 THR A CA 1
ATOM 1481 C C . THR A 1 182 ? -3.548 6.010 23.170 1.00 97.25 182 THR A C 1
ATOM 1483 O O . THR A 1 182 ? -4.779 6.087 23.110 1.00 97.25 182 THR A O 1
ATOM 1486 N N . ARG A 1 183 ? -2.879 6.222 24.313 1.00 97.88 183 ARG A N 1
ATOM 1487 C CA . ARG A 1 183 ? -3.551 6.523 25.591 1.00 97.88 183 ARG A CA 1
ATOM 1488 C C . ARG A 1 183 ? -4.359 7.817 25.527 1.00 97.88 183 ARG A C 1
ATOM 1490 O O . ARG A 1 183 ? -5.520 7.856 25.940 1.00 97.88 183 ARG A O 1
ATOM 1497 N N . LYS A 1 184 ? -3.775 8.891 24.978 1.00 97.44 184 LYS A N 1
ATOM 1498 C CA . LYS A 1 184 ? -4.463 10.181 24.786 1.00 97.44 184 LYS A CA 1
ATOM 1499 C C . LYS A 1 184 ? -5.708 10.029 23.916 1.00 97.44 184 LYS A C 1
ATOM 1501 O O . LYS A 1 184 ? -6.770 10.554 24.266 1.00 97.44 184 LYS A O 1
ATOM 1506 N N . TYR A 1 185 ? -5.590 9.311 22.799 1.00 96.38 185 TYR A N 1
ATOM 1507 C CA . TYR A 1 185 ? -6.706 9.048 21.898 1.00 96.38 185 TYR A CA 1
ATOM 1508 C C . TYR A 1 185 ? -7.825 8.269 22.599 1.00 96.38 185 TYR A C 1
ATOM 1510 O O . TYR A 1 185 ? -8.998 8.643 22.480 1.00 96.38 185 TYR A O 1
ATOM 1518 N N . ALA A 1 186 ? -7.471 7.245 23.378 1.00 97.25 186 ALA A N 1
ATOM 1519 C CA . ALA A 1 186 ? -8.418 6.427 24.122 1.00 97.25 186 ALA A CA 1
ATOM 1520 C C . ALA A 1 186 ? -9.207 7.240 25.157 1.00 97.25 186 ALA A C 1
ATOM 1522 O O . ALA A 1 186 ? -10.435 7.321 25.079 1.00 97.25 186 ALA A O 1
ATOM 1523 N N . ASN A 1 187 ? -8.501 7.940 26.050 1.00 96.75 187 ASN A N 1
ATOM 1524 C CA . ASN A 1 187 ? -9.098 8.766 27.104 1.00 96.75 187 ASN A CA 1
ATOM 1525 C C . ASN A 1 187 ? -10.033 9.843 26.540 1.00 96.75 187 ASN A C 1
ATOM 1527 O O . ASN A 1 187 ? -11.151 10.050 27.022 1.00 96.75 187 ASN A O 1
ATOM 1531 N N . LYS A 1 188 ? -9.609 10.510 25.460 1.00 96.00 188 LYS A N 1
ATOM 1532 C CA . LYS A 1 188 ? -10.429 11.506 24.761 1.00 96.00 188 LYS A CA 1
ATOM 1533 C C . LYS A 1 188 ? -11.691 10.886 24.158 1.00 96.00 188 LYS A C 1
ATOM 1535 O O . LYS A 1 188 ? -12.753 11.508 24.203 1.00 96.00 188 LYS A O 1
ATOM 1540 N N . SER A 1 189 ? -11.581 9.694 23.579 1.00 94.88 189 SER A N 1
ATOM 1541 C CA . SER A 1 189 ? -12.696 9.000 22.929 1.00 94.88 189 SER A CA 1
ATOM 1542 C C . SER A 1 189 ? -13.721 8.485 23.939 1.00 94.88 189 SER A C 1
ATOM 1544 O O . SER A 1 189 ? -14.916 8.667 23.715 1.00 94.88 189 SER A O 1
ATOM 1546 N N . ILE A 1 190 ? -13.277 7.935 25.072 1.00 95.25 190 ILE A N 1
ATOM 1547 C CA . ILE A 1 190 ? -14.149 7.495 26.174 1.00 95.25 190 ILE A CA 1
ATOM 1548 C C . ILE A 1 190 ? -14.948 8.675 26.725 1.00 95.25 190 ILE A C 1
ATOM 1550 O O . ILE A 1 190 ? -16.180 8.635 26.732 1.00 95.25 190 ILE A O 1
ATOM 1554 N N . LYS A 1 191 ? -14.256 9.773 27.067 1.00 93.69 191 LYS A N 1
ATOM 1555 C CA . LYS A 1 191 ? -14.893 10.995 27.576 1.00 93.69 191 LYS A CA 1
ATOM 1556 C C . LYS A 1 191 ? -15.943 11.541 26.606 1.00 93.69 191 LYS A C 1
ATOM 1558 O O . LYS A 1 191 ? -17.015 11.959 27.026 1.00 93.69 191 LYS A O 1
ATOM 1563 N N . ARG A 1 192 ? -15.649 11.536 25.300 1.00 90.31 192 ARG A N 1
ATOM 1564 C CA . ARG A 1 192 ? -16.576 12.010 24.255 1.00 90.31 192 ARG A CA 1
ATOM 1565 C C . ARG A 1 192 ? -17.817 11.141 24.100 1.00 90.31 192 ARG A C 1
ATOM 1567 O O . ARG A 1 192 ? -18.869 11.672 23.774 1.00 90.31 192 ARG A O 1
ATOM 1574 N N . ARG A 1 193 ? -17.692 9.827 24.288 1.00 89.56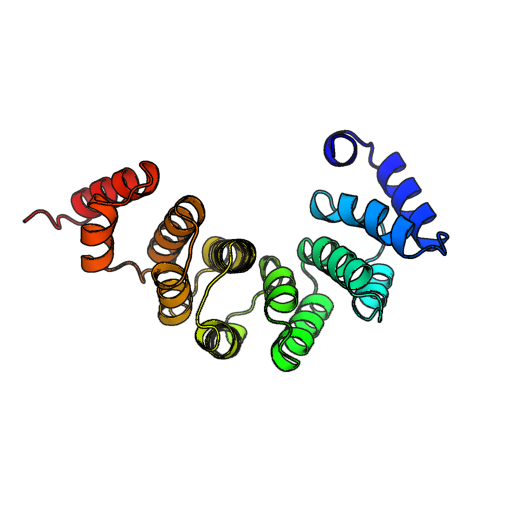 193 ARG A N 1
ATOM 1575 C CA . ARG A 1 193 ? -18.809 8.885 24.148 1.00 89.56 193 ARG A CA 1
ATOM 1576 C C . ARG A 1 193 ? -19.691 8.816 25.400 1.00 89.56 193 ARG A C 1
ATOM 1578 O O . ARG A 1 193 ? -20.675 8.091 25.385 1.00 89.56 193 ARG A O 1
ATOM 1585 N N . GLY A 1 194 ? -19.346 9.540 26.470 1.00 80.75 194 GLY A N 1
ATOM 1586 C CA . GLY A 1 194 ? -20.062 9.456 27.745 1.00 80.75 194 GLY A CA 1
ATOM 1587 C C . GLY A 1 194 ? -19.926 8.087 28.415 1.00 80.75 194 GLY A C 1
ATOM 1588 O O . GLY A 1 194 ? -20.725 7.756 29.278 1.00 80.75 194 GLY A O 1
ATOM 1589 N N . LEU A 1 195 ? -18.919 7.295 28.029 1.00 67.75 195 LEU A N 1
ATOM 1590 C CA . LEU A 1 195 ? -18.678 5.939 28.538 1.00 67.75 195 LEU A CA 1
ATOM 1591 C C . LEU A 1 195 ? -17.859 5.958 29.839 1.00 67.75 195 LEU A C 1
ATOM 1593 O O . LEU A 1 195 ? -17.026 5.081 30.073 1.00 67.75 195 LEU A O 1
ATOM 1597 N N . ASN A 1 196 ? -18.051 6.998 30.650 1.00 56.81 196 ASN A N 1
ATOM 1598 C CA . ASN A 1 196 ? -17.490 7.041 31.991 1.00 56.81 196 ASN A CA 1
ATOM 1599 C C . ASN A 1 196 ? -18.260 6.015 32.832 1.00 56.81 196 ASN A C 1
ATOM 1601 O O . ASN A 1 196 ? -19.489 6.084 32.885 1.00 56.81 196 ASN A O 1
ATOM 1605 N N . GLN A 1 197 ? -17.537 5.061 33.421 1.00 56.19 197 GLN A N 1
ATOM 1606 C CA . GLN A 1 197 ? -18.053 4.262 34.534 1.00 56.19 197 GLN A CA 1
ATOM 1607 C C . GLN A 1 197 ? -18.207 5.148 35.767 1.00 56.19 197 GLN A C 1
ATOM 1609 O O . GLN A 1 197 ? -17.351 6.050 35.939 1.00 56.19 197 GLN A O 1
#